Protein 3CEX (pdb70)

Sequence (330 aa):
AKVTQQLSSETLDRAHERFEETLAQTVAEANTPAPLIKSVTWLWHTARELDLQISALNHSDPLWLSQHWTEKFALDLPDETEDWHHTPEEAAKVVVAEKQLLSDYLAASVALTKSYLDQIKEEQLSDVIDKNWTPPVTRQVRLVSAIDDAVHSGQAVYTRRLVIGKAKVTQLSSETLDRAHERFEETLAQTVAEANTPAPLIKSVTWLWHTARRELDLQQISALNHSDPLWLSQHWTEKFALDLPDETEDWWHHTPEEEAAKVVVAEKQLLSDYLAASVALTKSYLDQIKEEQLSDVIDKNWTPPVTRQVRLVSAIDDAVHSGQAVYTRRLVIGK

Organism: Enterococcus faecalis (strain ATCC 700802 / V583) (NCBI:txid226185)

Structure (mmCIF, N/CA/C/O backbone):
data_3CEX
#
_entry.id   3CEX
#
_cell.length_a   55.191
_cell.length_b   55.137
_cell.length_c   62.429
_cell.angle_alpha   90.000
_cell.angle_beta   108.200
_cell.angle_gamma   90.000
#
_symmetry.space_group_name_H-M   'P 1 2 1'
#
loop_
_entity.id
_entity.type
_entity.pdbx_description
1 polymer 'Uncharacterized protein'
2 non-polymer 'ACETIC ACID'
3 non-polymer GLYCEROL
4 water water
#
loop_
_atom_site.group_PDB
_atom_site.id
_atom_site.type_symbol
_atom_site.label_atom_id
_atom_site.label_alt_id
_atom_site.label_comp_id
_atom_site.label_asym_id
_atom_site.label_entity_id
_atom_site.label_seq_id
_atom_site.pdbx_PDB_ins_code
_atom_site.Cartn_x
_atom_site.Cartn_y
_atom_site.Cartn_z
_atom_site.occupancy
_atom_site.B_iso_or_equiv
_atom_site.auth_seq_id
_atom_site.auth_comp_id
_atom_site.auth_asym_id
_atom_site.auth_atom_id
_atom_site.pdbx_PDB_model_num
ATOM 1 N N . ALA A 1 3 ? 31.786 -21.984 2.016 1.00 39.42 0 ALA A N 1
ATOM 2 C CA . ALA A 1 3 ? 32.751 -21.700 3.135 1.00 39.22 0 ALA A CA 1
ATOM 3 C C . ALA A 1 3 ? 32.561 -20.248 3.597 1.00 39.12 0 ALA A C 1
ATOM 4 O O . ALA A 1 3 ? 32.480 -19.956 4.800 1.00 38.05 0 ALA A O 1
ATOM 14 N N . LYS A 1 5 ? 30.451 -16.898 4.235 1.00 34.81 2 LYS A N 1
ATOM 15 C CA . LYS A 1 5 ? 29.111 -16.437 4.487 1.00 33.23 2 LYS A CA 1
ATOM 16 C C . LYS A 1 5 ? 28.631 -15.495 3.364 1.00 31.98 2 LYS A C 1
ATOM 17 O O . LYS A 1 5 ? 29.430 -14.705 2.825 1.00 29.51 2 LYS A O 1
ATOM 23 N N . VAL A 1 6 ? 27.334 -15.581 3.035 1.00 29.75 3 VAL A N 1
ATOM 24 C CA . VAL A 1 6 ? 26.728 -14.733 2.003 1.00 29.50 3 VAL A CA 1
ATOM 25 C C . VAL A 1 6 ? 26.666 -13.232 2.422 1.00 28.01 3 VAL A C 1
ATOM 26 O O . VAL A 1 6 ? 26.494 -12.336 1.587 1.00 28.71 3 VAL A O 1
ATOM 30 N N . THR A 1 7 ? 26.829 -12.976 3.710 1.00 27.36 4 THR A N 1
ATOM 31 C CA . THR A 1 7 ? 26.845 -11.638 4.266 1.00 28.24 4 THR A CA 1
ATOM 32 C C . THR A 1 7 ? 28.272 -11.065 4.479 1.00 28.05 4 THR A C 1
ATOM 33 O O . THR A 1 7 ? 28.412 -9.926 4.927 1.00 26.96 4 THR A O 1
ATOM 37 N N . GLN A 1 8 ? 29.324 -11.837 4.203 1.00 27.84 5 GLN A N 1
ATOM 38 C CA A GLN A 1 8 ? 30.696 -11.369 4.523 0.50 27.89 5 GLN A CA 1
ATOM 39 C CA B GLN A 1 8 ? 30.694 -11.388 4.508 0.50 28.07 5 GLN A CA 1
ATOM 40 C C . GLN A 1 8 ? 31.082 -10.109 3.730 1.00 28.08 5 GLN A C 1
ATOM 41 O O . GLN A 1 8 ? 31.620 -9.135 4.303 1.00 26.98 5 GLN A O 1
ATOM 52 N N . LEU A 1 9 ? 30.840 -10.106 2.431 1.00 27.85 6 LEU A N 1
ATOM 53 C CA . LEU A 1 9 ? 31.160 -8.901 1.649 1.00 28.12 6 LEU A CA 1
ATOM 54 C C . LEU A 1 9 ? 30.381 -7.637 2.103 1.00 28.10 6 LEU A C 1
ATOM 55 O O . LEU A 1 9 ? 30.965 -6.541 2.127 1.00 26.80 6 LEU A O 1
ATOM 60 N N . SER A 1 10 ? 29.107 -7.782 2.476 1.00 27.73 7 SER A N 1
ATOM 61 C CA . SER A 1 10 ? 28.325 -6.652 3.051 1.00 28.14 7 SER A CA 1
ATOM 62 C C . SER A 1 10 ? 28.941 -6.134 4.329 1.00 28.90 7 SER A C 1
ATOM 63 O O . SER A 1 10 ? 28.989 -4.918 4.571 1.00 28.48 7 SER A O 1
ATOM 66 N N . SER A 1 11 ? 29.448 -7.060 5.139 1.00 29.20 8 SER A N 1
ATOM 67 C CA . SER A 1 11 ? 30.141 -6.737 6.370 1.00 29.86 8 SER A CA 1
ATOM 68 C C . SER A 1 11 ? 31.441 -5.929 6.138 1.00 29.51 8 SER A C 1
ATOM 69 O O . SER A 1 11 ? 31.743 -4.951 6.853 1.00 29.02 8 SER A O 1
ATOM 72 N N . GLU A 1 12 ? 32.217 -6.336 5.146 1.00 28.68 9 GLU A N 1
ATOM 73 C CA . GLU A 1 12 ? 33.422 -5.609 4.790 1.00 29.21 9 GLU A CA 1
ATOM 74 C C . GLU A 1 12 ? 33.075 -4.239 4.185 1.00 28.18 9 GLU A C 1
ATOM 75 O O . GLU A 1 12 ? 33.804 -3.261 4.376 1.00 27.77 9 GLU A O 1
ATOM 81 N N . THR A 1 13 ? 31.950 -4.145 3.494 1.00 28.36 10 THR A N 1
ATOM 82 C CA . THR A 1 13 ? 31.488 -2.858 2.944 1.00 28.34 10 THR A CA 1
ATOM 83 C C . THR A 1 13 ? 31.083 -1.856 4.050 1.00 28.78 10 THR A C 1
ATOM 84 O O . THR A 1 13 ? 31.377 -0.608 3.952 1.00 28.72 10 THR A O 1
ATOM 88 N N . LEU A 1 14 ? 30.362 -2.358 5.060 1.00 28.42 11 LEU A N 1
ATOM 89 C CA . LEU A 1 14 ? 30.068 -1.559 6.251 1.00 29.05 11 LEU A CA 1
ATOM 90 C C . LEU A 1 14 ? 31.337 -1.040 6.958 1.00 29.45 11 LEU A C 1
ATOM 91 O O . LEU A 1 14 ? 31.384 0.139 7.401 1.00 29.75 11 LEU A O 1
ATOM 96 N N . ASP A 1 15 ? 32.382 -1.868 7.024 1.00 29.28 12 ASP A N 1
ATOM 97 C CA . ASP A 1 15 ? 33.657 -1.435 7.602 1.00 29.97 12 ASP A CA 1
ATOM 98 C C . ASP A 1 15 ? 34.237 -0.214 6.870 1.00 29.44 12 ASP A C 1
ATOM 99 O O . ASP A 1 15 ? 34.777 0.679 7.504 1.00 28.57 12 ASP A O 1
ATOM 104 N N . ARG A 1 16 ? 34.089 -0.148 5.551 1.00 28.94 13 ARG A N 1
ATOM 105 C CA . ARG A 1 16 ? 34.556 1.035 4.817 1.00 28.96 13 ARG A CA 1
ATOM 106 C C . ARG A 1 16 ? 33.768 2.281 5.204 1.00 28.95 13 ARG A C 1
ATOM 107 O O . ARG A 1 16 ? 34.370 3.345 5.333 1.00 30.13 13 ARG A O 1
ATOM 115 N N . ALA A 1 17 ? 32.454 2.173 5.382 1.00 28.10 14 ALA A N 1
ATOM 116 C CA . ALA A 1 17 ? 31.630 3.305 5.871 1.00 28.67 14 ALA A CA 1
ATOM 117 C C . ALA A 1 17 ? 32.138 3.768 7.255 1.00 28.80 14 ALA A C 1
ATOM 118 O O . ALA A 1 17 ? 32.362 4.972 7.509 1.00 27.98 14 ALA A O 1
ATOM 120 N N . HIS A 1 18 ? 32.355 2.794 8.130 1.00 27.98 15 HIS A N 1
ATOM 121 C CA . HIS A 1 18 ? 32.800 3.053 9.491 1.00 28.95 15 HIS A CA 1
ATOM 122 C C . HIS A 1 18 ? 34.121 3.814 9.495 1.00 28.79 15 HIS A C 1
ATOM 123 O O . HIS A 1 18 ? 34.261 4.860 10.157 1.00 29.14 15 HIS A O 1
ATOM 130 N N . GLU A 1 19 ? 35.088 3.286 8.754 1.00 29.78 16 GLU A N 1
ATOM 131 C CA . GLU A 1 19 ? 36.407 3.918 8.571 1.00 31.08 16 GLU A CA 1
ATOM 132 C C . GLU A 1 19 ? 36.316 5.335 7.984 1.00 29.84 16 GLU A C 1
ATOM 133 O O . GLU A 1 19 ? 37.017 6.262 8.428 1.00 28.44 16 GLU A O 1
ATOM 139 N N . ARG A 1 20 ? 35.454 5.528 6.996 1.00 28.95 17 ARG A N 1
ATOM 140 C CA . ARG A 1 20 ? 35.308 6.862 6.406 1.00 29.17 17 ARG A CA 1
ATOM 141 C C . ARG A 1 20 ? 34.770 7.906 7.409 1.00 28.57 17 ARG A C 1
ATOM 142 O O . ARG A 1 20 ? 35.266 9.000 7.466 1.00 28.48 17 ARG A O 1
ATOM 150 N N . PHE A 1 21 ? 33.749 7.550 8.181 1.00 27.57 18 PHE A N 1
ATOM 151 C CA . PHE A 1 21 ? 33.226 8.441 9.213 1.00 28.69 18 PHE A CA 1
ATOM 152 C C . PHE A 1 21 ? 34.343 8.814 10.233 1.00 28.42 18 PHE A C 1
ATOM 153 O O . PHE A 1 21 ? 34.496 9.984 10.593 1.00 29.68 18 PHE A O 1
ATOM 161 N N . GLU A 1 22 ? 35.102 7.824 10.702 1.00 28.07 19 GLU A N 1
ATOM 162 C CA . GLU A 1 22 ? 36.193 8.103 11.629 1.00 30.12 19 GLU A CA 1
ATOM 163 C C . GLU A 1 22 ? 37.304 9.008 11.031 1.00 29.74 19 GLU A C 1
ATOM 164 O O . GLU A 1 22 ? 37.788 9.892 11.718 1.00 30.13 19 GLU A O 1
ATOM 170 N N . GLU A 1 23 ? 37.702 8.802 9.778 1.00 29.91 20 GLU A N 1
ATOM 171 C CA . GLU A 1 23 ? 38.725 9.636 9.141 1.00 31.91 20 GLU A CA 1
ATOM 172 C C . GLU A 1 23 ? 38.242 11.073 8.980 1.00 30.02 20 GLU A C 1
ATOM 173 O O . GLU A 1 23 ? 39.024 12.006 9.090 1.00 30.60 20 GLU A O 1
ATOM 179 N N . THR A 1 24 ? 36.964 11.247 8.673 1.00 29.45 21 THR A N 1
ATOM 180 C CA . THR A 1 24 ? 36.380 12.575 8.560 1.00 30.22 21 THR A CA 1
ATOM 181 C C . THR A 1 24 ? 36.318 13.298 9.920 1.00 30.11 21 THR A C 1
ATOM 182 O O . THR A 1 24 ? 36.791 14.425 10.046 1.00 30.57 21 THR A O 1
ATOM 186 N N . LEU A 1 25 ? 35.763 12.628 10.928 1.00 29.73 22 LEU A N 1
ATOM 187 C CA . LEU A 1 25 ? 35.665 13.172 12.275 1.00 30.36 22 LEU A CA 1
ATOM 188 C C . LEU A 1 25 ? 37.017 13.578 12.867 1.00 30.14 22 LEU A C 1
ATOM 189 O O . LEU A 1 25 ? 37.098 14.583 13.526 1.00 28.95 22 LEU A O 1
ATOM 194 N N . ALA A 1 26 ? 38.051 12.785 12.613 1.00 30.29 23 ALA A N 1
ATOM 195 C CA . ALA A 1 26 ? 39.405 13.074 13.064 1.00 31.26 23 ALA A CA 1
ATOM 196 C C . ALA A 1 26 ? 39.920 14.427 12.556 1.00 31.81 23 ALA A C 1
ATOM 197 O O . ALA A 1 26 ? 40.834 14.974 13.151 1.00 32.86 23 ALA A O 1
ATOM 199 N N . GLN A 1 27 ? 39.366 14.967 11.466 1.00 31.76 24 GLN A N 1
ATOM 200 C CA . GLN A 1 27 ? 39.843 16.263 10.955 1.00 32.19 24 GLN A CA 1
ATOM 201 C C . GLN A 1 27 ? 39.122 17.440 11.570 1.00 30.92 24 GLN A C 1
ATOM 202 O O . G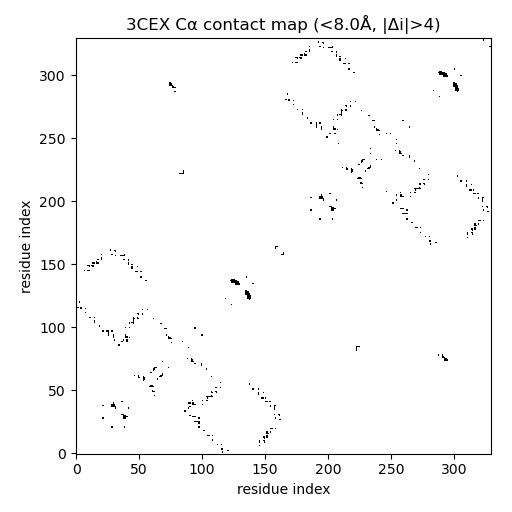LN A 1 27 ? 39.465 18.577 11.259 1.00 31.75 24 GLN A O 1
ATOM 216 N N . THR A 1 29 ? 37.110 19.696 14.855 1.00 27.73 26 THR A N 1
ATOM 217 C CA . THR A 1 29 ? 36.766 19.953 16.259 1.00 27.85 26 THR A CA 1
ATOM 218 C C . THR A 1 29 ? 35.301 19.555 16.457 1.00 27.51 26 THR A C 1
ATOM 219 O O . THR A 1 29 ? 34.579 19.365 15.479 1.00 26.64 26 THR A O 1
ATOM 223 N N . VAL A 1 30 ? 34.872 19.394 17.707 1.00 27.47 27 VAL A N 1
ATOM 224 C CA . VAL A 1 30 ? 33.481 19.055 17.980 1.00 27.99 27 VAL A CA 1
ATOM 225 C C . VAL A 1 30 ? 32.554 20.188 17.507 1.00 27.44 27 VAL A C 1
ATOM 226 O O . VAL A 1 30 ? 31.492 19.909 16.987 1.00 27.23 27 VAL A O 1
ATOM 230 N N . ALA A 1 31 ? 32.957 21.452 17.658 1.00 27.11 28 ALA A N 1
ATOM 231 C CA . ALA A 1 31 ? 32.147 22.582 17.157 1.00 27.08 28 ALA A CA 1
ATOM 232 C C . ALA A 1 31 ? 31.916 22.492 15.650 1.00 26.78 28 ALA A C 1
ATOM 233 O O . ALA A 1 31 ? 30.794 22.698 15.155 1.00 25.76 28 ALA A O 1
ATOM 235 N N . GLU A 1 32 ? 32.961 22.122 14.923 1.00 26.69 29 GLU A N 1
ATOM 236 C CA . GLU A 1 32 ? 32.869 21.923 13.473 1.00 26.78 29 GLU A CA 1
ATOM 237 C C . GLU A 1 32 ? 31.967 20.753 13.130 1.00 26.36 29 GLU A C 1
ATOM 238 O O . GLU A 1 32 ? 31.140 20.853 12.214 1.00 26.50 29 GLU A O 1
ATOM 244 N N . ALA A 1 33 ? 32.138 19.651 13.844 1.00 26.21 30 ALA A N 1
ATOM 245 C CA . ALA A 1 33 ? 31.319 18.450 13.639 1.00 26.46 30 ALA A CA 1
ATOM 246 C C . ALA A 1 33 ? 29.842 18.740 13.859 1.00 26.59 30 ALA A C 1
ATOM 247 O O . ALA A 1 33 ? 28.991 18.152 13.195 1.00 26.68 30 ALA A O 1
ATOM 249 N N . ASN A 1 34 ? 29.545 19.603 14.830 1.00 26.30 31 ASN A N 1
ATOM 250 C CA . ASN A 1 34 ? 28.164 20.008 15.136 1.00 27.05 31 ASN A CA 1
ATOM 251 C C . ASN A 1 34 ? 27.556 21.013 14.146 1.00 27.43 31 ASN A C 1
ATOM 252 O O . ASN A 1 34 ? 26.398 21.382 14.280 1.00 27.12 31 ASN A O 1
ATOM 257 N N . THR A 1 35 ? 28.345 21.499 13.193 1.00 27.83 32 THR A N 1
ATOM 258 C CA . THR A 1 35 ? 27.921 22.586 12.341 1.00 28.30 32 THR A CA 1
ATOM 259 C C . THR A 1 35 ? 27.157 22.084 11.136 1.00 30.46 32 THR A C 1
ATOM 260 O O . THR A 1 35 ? 27.680 21.272 10.340 1.00 28.41 32 THR A O 1
ATOM 272 N N . PRO A 1 37 ? 25.936 23.155 7.622 1.00 35.38 34 PRO A N 1
ATOM 273 C CA . PRO A 1 37 ? 26.200 24.271 6.714 1.00 35.75 34 PRO A CA 1
ATOM 274 C C . PRO A 1 37 ? 24.999 24.854 5.932 1.00 36.21 34 PRO A C 1
ATOM 275 O O . PRO A 1 37 ? 25.132 25.929 5.350 1.00 36.80 34 PRO A O 1
ATOM 279 N N . ALA A 1 38 ? 23.845 24.194 5.950 1.00 36.38 35 ALA A N 1
ATOM 280 C CA . ALA A 1 38 ? 22.673 24.658 5.190 1.00 36.16 35 ALA A CA 1
ATOM 281 C C . ALA A 1 38 ? 21.459 23.871 5.648 1.00 36.41 35 ALA A C 1
ATOM 282 O O . ALA A 1 38 ? 21.602 22.788 6.210 1.00 36.06 35 ALA A O 1
ATOM 284 N N . PRO A 1 39 ? 20.246 24.412 5.418 1.00 36.24 36 PRO A N 1
ATOM 285 C CA . PRO A 1 39 ? 19.029 23.700 5.841 1.00 35.86 36 PRO A CA 1
ATOM 286 C C . PRO A 1 39 ? 18.941 22.222 5.467 1.00 35.45 36 PRO A C 1
ATOM 287 O O . PRO A 1 39 ? 18.424 21.429 6.264 1.00 36.72 36 PRO A O 1
ATOM 291 N N . LEU A 1 40 ? 19.469 21.850 4.290 1.00 34.48 37 LEU A N 1
ATOM 292 C CA . LEU A 1 40 ? 19.337 20.501 3.745 1.00 33.38 37 LEU A CA 1
ATOM 293 C C . LEU A 1 40 ? 20.653 19.726 3.752 1.00 31.35 37 LEU A C 1
ATOM 294 O O . LEU A 1 40 ? 20.704 18.623 3.238 1.00 31.74 37 LEU A O 1
ATOM 299 N N . ILE A 1 41 ? 21.701 20.324 4.309 1.00 29.43 38 I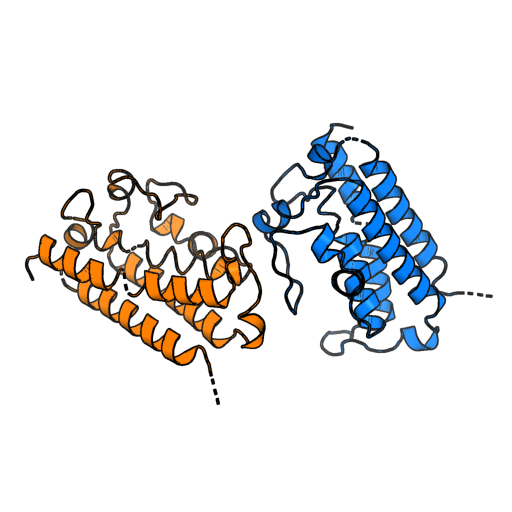LE A N 1
ATOM 300 C CA . ILE A 1 41 ? 22.984 19.703 4.448 1.00 28.23 38 ILE A CA 1
ATOM 301 C C . ILE A 1 41 ? 23.209 19.444 5.945 1.00 27.71 38 ILE A C 1
ATOM 302 O O . ILE A 1 41 ? 23.392 20.389 6.734 1.00 29.22 38 ILE A O 1
ATOM 307 N N . LYS A 1 42 ? 23.120 18.190 6.333 1.00 26.46 39 LYS A N 1
ATOM 308 C CA . LYS A 1 42 ? 23.313 17.746 7.712 1.00 26.01 39 LYS A CA 1
ATOM 309 C C . LYS A 1 42 ? 24.768 17.896 8.198 1.00 25.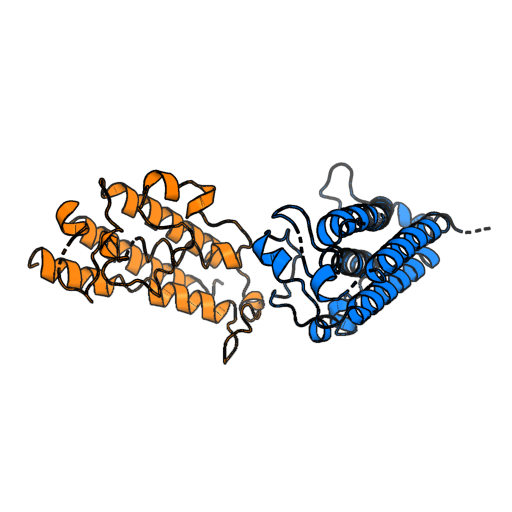90 39 LYS A C 1
ATOM 310 O O . LYS A 1 42 ? 25.732 17.805 7.421 1.00 25.64 39 LYS A O 1
ATOM 316 N N . SER A 1 43 ? 24.919 18.166 9.488 1.00 25.63 40 SER A N 1
ATOM 317 C CA . SER A 1 43 ? 26.221 18.155 10.152 1.00 25.41 40 SER A CA 1
ATOM 318 C C . SER A 1 43 ? 26.805 16.770 10.159 1.00 25.32 40 SER A C 1
ATOM 319 O O . SER A 1 43 ? 26.070 15.781 10.033 1.00 25.37 40 SER A O 1
ATOM 322 N N . VAL A 1 44 ? 28.120 16.691 10.306 1.00 25.00 41 VAL A N 1
ATOM 323 C CA . VAL A 1 44 ? 28.784 15.388 10.491 1.00 25.32 41 VAL A CA 1
ATOM 324 C C . VAL A 1 44 ? 28.273 14.717 11.762 1.00 24.91 41 VAL A C 1
ATOM 325 O O . VAL A 1 44 ? 28.026 13.523 11.763 1.00 25.55 41 VAL A O 1
ATOM 329 N N . THR A 1 45 ? 28.042 15.483 12.817 1.00 24.76 42 THR A N 1
ATOM 330 C CA . THR A 1 45 ? 27.460 14.915 14.044 1.00 24.95 42 THR A CA 1
ATOM 331 C C . THR A 1 45 ? 26.099 14.267 13.750 1.00 24.97 42 THR A C 1
ATOM 332 O O . THR A 1 45 ? 25.866 13.103 14.138 1.00 23.89 42 THR A O 1
ATOM 336 N N . TRP A 1 46 ? 25.219 14.976 13.036 1.00 25.51 43 TRP A N 1
ATOM 337 C CA . TRP A 1 46 ? 23.900 14.377 12.677 1.00 25.85 43 TRP A CA 1
ATOM 338 C C . TRP A 1 46 ? 24.053 13.097 11.840 1.00 26.33 43 TRP A C 1
ATOM 339 O O . TRP A 1 46 ? 23.388 12.097 12.089 1.00 24.04 43 TRP A O 1
ATOM 350 N N . LEU A 1 47 ? 24.940 13.147 10.837 1.00 26.95 44 LEU A N 1
ATOM 351 C CA . LEU A 1 47 ? 25.159 12.003 9.932 1.00 27.62 44 LEU A CA 1
ATOM 352 C C . LEU A 1 47 ? 25.669 10.765 10.653 1.00 28.23 44 LEU A C 1
ATOM 353 O O . LEU A 1 47 ? 25.208 9.653 10.398 1.00 28.91 44 LEU A O 1
ATOM 366 N N . TRP A 1 49 ? 25.520 10.183 14.070 1.00 29.10 46 TRP A N 1
ATOM 367 C CA . TRP A 1 49 ? 24.474 9.760 15.003 1.00 28.91 46 TRP A CA 1
ATOM 368 C C . TRP A 1 49 ? 23.365 9.018 14.254 1.00 28.75 46 TRP A C 1
ATOM 369 O O . TRP A 1 49 ? 22.920 7.935 14.665 1.00 26.91 46 TRP A O 1
ATOM 380 N N . HIS A 1 50 ? 22.937 9.585 13.119 1.00 28.13 47 HIS A N 1
ATOM 381 C CA . HIS A 1 50 ? 21.859 8.972 12.354 1.00 29.04 47 HIS A CA 1
ATOM 382 C C . HIS A 1 50 ? 22.226 7.597 11.821 1.00 28.72 47 HIS A C 1
ATOM 383 O O . HIS A 1 50 ? 21.413 6.705 11.865 1.00 28.43 47 HIS A O 1
ATOM 390 N N . THR A 1 51 ? 23.448 7.447 11.311 1.00 28.43 48 THR A N 1
ATOM 391 C CA . THR A 1 51 ? 23.925 6.158 10.818 1.00 28.21 48 THR A CA 1
ATOM 392 C C . THR A 1 51 ? 23.960 5.136 11.954 1.00 28.88 48 THR A C 1
ATOM 393 O O . THR A 1 51 ? 23.478 4.029 11.779 1.00 28.47 48 THR A O 1
ATOM 397 N N . ALA A 1 52 ? 24.530 5.497 13.103 1.00 28.15 49 ALA A N 1
ATOM 398 C CA . ALA A 1 52 ? 24.556 4.597 14.259 1.00 28.74 49 ALA A CA 1
ATOM 399 C C . ALA A 1 52 ? 23.123 4.278 14.688 1.00 29.45 49 ALA A C 1
ATOM 400 O O . ALA A 1 52 ? 22.804 3.122 14.976 1.00 29.52 49 ALA A O 1
ATOM 402 N N . ARG A 1 53 ? 22.266 5.284 14.709 1.00 30.50 50 ARG A N 1
ATOM 403 C CA . ARG A 1 53 ? 20.886 5.117 15.150 1.00 31.61 50 ARG A CA 1
ATOM 404 C C . ARG A 1 53 ? 20.080 4.202 14.216 1.00 32.45 50 ARG A C 1
ATOM 405 O O . ARG A 1 53 ? 19.295 3.360 14.679 1.00 33.03 50 ARG A O 1
ATOM 413 N N . GLU A 1 54 ? 20.285 4.337 12.908 1.00 32.40 51 GLU A N 1
ATOM 414 C CA . GLU A 1 54 ? 19.523 3.554 11.971 1.00 33.76 51 GLU A CA 1
ATOM 415 C C . GLU A 1 54 ? 19.966 2.073 11.922 1.00 33.32 51 GLU A C 1
ATOM 416 O O . GLU A 1 54 ? 19.120 1.193 11.774 1.00 32.91 51 GLU A O 1
ATOM 422 N N . LEU A 1 55 ? 21.275 1.813 11.966 1.00 32.47 52 LEU A N 1
ATOM 423 C CA . LEU A 1 55 ? 21.785 0.435 12.151 1.00 32.50 52 LEU A CA 1
ATOM 424 C C . LEU A 1 55 ? 21.227 -0.200 13.429 1.00 32.49 52 LEU A C 1
ATOM 425 O O . LEU A 1 55 ? 20.727 -1.339 13.432 1.00 32.06 52 LEU A O 1
ATOM 430 N N . ASP A 1 56 ? 21.384 0.513 14.538 1.00 31.68 53 ASP A N 1
ATOM 431 C CA . ASP A 1 56 ? 20.840 0.094 15.819 1.00 32.33 53 ASP A CA 1
ATOM 432 C C . ASP A 1 56 ? 19.339 -0.265 15.706 1.00 31.49 53 ASP A C 1
ATOM 433 O O . ASP A 1 56 ? 18.948 -1.418 15.887 1.00 31.73 53 ASP A O 1
ATOM 438 N N . LEU A 1 57 ? 18.512 0.714 15.379 1.00 31.59 54 LEU A N 1
ATOM 439 C CA . LEU A 1 57 ? 17.060 0.481 15.296 1.00 32.73 54 LEU A CA 1
ATOM 440 C C . LEU A 1 57 ? 16.659 -0.647 14.338 1.00 31.95 54 LEU A C 1
ATOM 441 O O . LEU A 1 57 ? 15.816 -1.478 14.663 1.00 29.84 54 LEU A O 1
ATOM 446 N N . GLN A 1 58 ? 17.251 -0.680 13.158 1.00 32.14 55 GLN A N 1
ATOM 447 C CA . GLN A 1 58 ? 16.832 -1.685 12.175 1.00 33.13 55 GLN A CA 1
ATOM 448 C C . GLN A 1 58 ? 17.274 -3.104 12.528 1.00 33.38 55 GLN A C 1
ATOM 449 O O . GLN A 1 58 ? 16.493 -4.058 12.368 1.00 32.87 55 GLN A O 1
ATOM 455 N N . ILE A 1 59 ? 18.528 -3.240 12.959 1.00 32.81 56 ILE A N 1
ATOM 456 C CA . ILE A 1 59 ? 19.057 -4.535 13.343 1.00 33.86 56 ILE A CA 1
ATOM 457 C C . ILE A 1 59 ? 18.409 -4.977 14.632 1.00 34.04 56 ILE A C 1
ATOM 458 O O . ILE A 1 59 ? 18.082 -6.140 14.768 1.00 34.99 56 ILE A O 1
ATOM 463 N N . SER A 1 60 ? 18.185 -4.067 15.569 1.00 34.57 57 SER A N 1
ATOM 464 C CA . SER A 1 60 ? 17.522 -4.467 16.828 1.00 35.24 57 SER A CA 1
ATOM 465 C C . SER A 1 60 ? 16.083 -4.945 16.575 1.00 35.94 57 SER A C 1
ATOM 466 O O . SER A 1 60 ? 15.648 -5.898 17.199 1.00 36.64 57 SER A O 1
ATOM 469 N N . ALA A 1 61 ? 15.371 -4.287 15.661 1.00 36.93 58 ALA A N 1
ATOM 470 C CA . ALA A 1 61 ? 14.034 -4.716 15.217 1.00 37.78 58 ALA A CA 1
ATOM 471 C C . ALA A 1 61 ? 14.025 -6.111 14.534 1.00 38.90 58 ALA A C 1
ATOM 472 O O . ALA A 1 61 ? 13.174 -6.928 14.826 1.00 39.32 58 ALA A O 1
ATOM 474 N N . LEU A 1 62 ? 14.974 -6.392 13.646 1.00 39.96 59 LEU A N 1
ATOM 475 C CA . LEU A 1 62 ? 15.136 -7.751 13.090 1.00 41.21 59 LEU A CA 1
ATOM 476 C C . LEU A 1 62 ? 15.488 -8.798 14.154 1.00 42.62 59 LEU A C 1
ATOM 477 O O . LEU A 1 62 ? 15.185 -9.977 14.000 1.00 43.22 59 LEU A O 1
ATOM 482 N N . ASN A 1 63 ? 16.161 -8.352 15.213 1.00 44.07 60 ASN A N 1
ATOM 483 C CA . ASN A 1 63 ? 16.640 -9.221 16.275 1.00 44.88 60 ASN A CA 1
ATOM 484 C C . ASN A 1 63 ? 15.650 -9.289 17.432 1.00 45.46 60 ASN A C 1
ATOM 485 O O . ASN A 1 63 ? 15.946 -9.891 18.455 1.00 46.43 60 ASN A O 1
ATOM 490 N N . HIS A 1 64 ? 14.493 -8.645 17.273 1.00 45.76 61 HIS A N 1
ATOM 491 C CA . HIS A 1 64 ? 13.468 -8.553 18.309 1.00 46.16 61 HIS A CA 1
ATOM 492 C C . HIS A 1 64 ? 14.002 -8.077 19.666 1.00 45.91 61 HIS A C 1
ATOM 493 O O . HIS A 1 64 ? 13.443 -8.432 20.708 1.00 46.28 61 HIS A O 1
ATOM 500 N N . SER A 1 65 ? 15.067 -7.270 19.654 1.00 44.84 62 SER A N 1
ATOM 501 C CA . SER A 1 65 ? 15.682 -6.773 20.890 1.00 43.54 62 SER A CA 1
ATOM 502 C C . SER A 1 65 ? 15.451 -5.267 20.982 1.00 42.38 62 SER A C 1
ATOM 503 O O . SER A 1 65 ? 15.169 -4.605 19.973 1.00 42.02 62 SER A O 1
ATOM 506 N N . ASP A 1 66 ? 15.533 -4.737 22.200 1.00 40.66 63 ASP A N 1
ATOM 507 C CA . ASP A 1 66 ? 15.443 -3.290 22.424 1.00 39.48 63 ASP A CA 1
ATOM 508 C C . ASP A 1 66 ? 16.691 -2.662 21.792 1.00 37.18 63 ASP A C 1
ATOM 509 O O . ASP A 1 66 ? 17.768 -3.234 21.890 1.00 37.71 63 ASP A O 1
ATOM 514 N N . PRO A 1 67 ? 16.563 -1.490 21.169 1.00 34.74 64 PRO A N 1
ATOM 515 C CA . PRO A 1 67 ? 17.760 -0.870 20.606 1.00 33.81 64 PRO A CA 1
ATOM 516 C C . PRO A 1 67 ? 18.774 -0.441 21.667 1.00 31.93 64 PRO A C 1
ATOM 517 O O . PRO A 1 67 ? 18.394 -0.149 22.793 1.00 30.66 64 PRO A O 1
ATOM 521 N N . LEU A 1 68 ? 20.052 -0.425 21.307 1.00 30.80 65 LEU A N 1
ATOM 522 C CA . LEU A 1 68 ? 21.126 -0.041 22.228 1.00 30.62 65 LEU A CA 1
ATOM 523 C C . LEU A 1 68 ? 20.972 1.390 22.718 1.00 30.02 65 LEU A C 1
ATOM 524 O O . LEU A 1 68 ? 21.372 1.704 23.848 1.00 29.27 65 LEU A O 1
ATOM 529 N N . TRP A 1 69 ? 20.397 2.247 21.865 1.00 29.14 66 TRP A N 1
ATOM 530 C CA . TRP A 1 69 ? 20.089 3.640 22.204 1.00 29.64 66 TRP A CA 1
ATOM 531 C C . TRP A 1 69 ? 19.492 3.734 23.610 1.00 29.99 66 TRP A C 1
ATOM 532 O O . TRP A 1 69 ? 19.872 4.612 24.400 1.00 29.65 66 TRP A O 1
ATOM 543 N N . LEU A 1 70 ? 18.550 2.825 23.873 1.00 30.22 67 LEU A N 1
ATOM 544 C CA . LEU A 1 70 ? 17.903 2.640 25.161 1.00 31.32 67 LEU A CA 1
ATOM 545 C C . LEU A 1 70 ? 18.617 1.615 26.057 1.00 31.58 67 LEU A C 1
ATOM 546 O O . LEU A 1 70 ? 18.983 1.914 27.189 1.00 31.68 67 LEU A O 1
ATOM 551 N N . SER A 1 71 ? 18.808 0.406 25.547 1.00 31.95 68 SER A N 1
ATOM 552 C CA . SER A 1 71 ? 19.343 -0.694 26.357 1.00 32.33 68 SER A CA 1
ATOM 553 C C . SER A 1 71 ? 20.758 -0.458 26.923 1.00 32.22 68 SER A C 1
ATOM 554 O O . SER A 1 71 ? 21.080 -0.945 27.996 1.00 32.24 68 SER A O 1
ATOM 557 N N . GLN A 1 72 ? 21.594 0.279 26.206 1.00 32.03 69 GLN A N 1
ATOM 558 C CA . GLN A 1 72 ? 22.930 0.675 26.709 1.00 31.93 69 GLN A CA 1
ATOM 559 C C . GLN A 1 72 ? 22.953 2.144 27.166 1.00 31.30 69 GLN A C 1
ATOM 560 O O . GLN A 1 72 ? 23.997 2.676 27.513 1.00 31.36 69 GLN A O 1
ATOM 566 N N . HIS A 1 73 ? 21.795 2.795 27.159 1.00 30.47 70 HIS A N 1
ATOM 567 C CA . HIS A 1 73 ? 21.660 4.152 27.673 1.00 30.67 70 HIS A CA 1
ATOM 568 C C . HIS A 1 73 ? 22.442 5.226 26.919 1.00 29.87 70 HIS A C 1
ATOM 569 O O . HIS A 1 73 ? 22.799 6.243 27.481 1.00 29.14 70 HIS A O 1
ATOM 576 N N . TRP A 1 74 ? 22.630 5.034 25.622 1.00 29.44 71 TRP A N 1
ATOM 577 C CA . TRP A 1 74 ? 23.228 6.100 24.814 1.00 30.24 71 TRP A CA 1
ATOM 578 C C . TRP A 1 74 ? 22.382 7.368 24.819 1.00 30.22 71 TRP A C 1
ATOM 579 O O . TRP A 1 74 ? 22.915 8.467 24.793 1.00 30.34 71 TRP A O 1
ATOM 590 N N . THR A 1 75 ? 21.066 7.226 24.878 1.00 30.75 72 THR A N 1
ATOM 591 C CA . THR A 1 75 ? 20.198 8.401 24.937 1.00 31.06 72 THR A CA 1
ATOM 592 C C . THR A 1 75 ? 20.560 9.378 26.069 1.00 30.72 72 THR A C 1
ATOM 593 O O . THR A 1 75 ? 20.490 10.573 25.882 1.00 30.15 72 THR A O 1
ATOM 597 N N . GLU A 1 76 ? 20.948 8.862 27.231 1.00 31.84 73 GLU A N 1
ATOM 598 C CA . GLU A 1 76 ? 21.391 9.708 28.369 1.00 31.97 73 GLU A CA 1
ATOM 599 C C . GLU A 1 76 ? 22.756 10.370 28.160 1.00 31.41 73 GLU A C 1
ATOM 600 O O . GLU A 1 76 ? 22.990 11.458 28.645 1.00 31.11 73 GLU A O 1
ATOM 606 N N . LYS A 1 77 ? 23.650 9.724 27.421 1.00 31.59 74 LYS A N 1
ATOM 607 C CA . LYS A 1 77 ? 24.969 10.299 27.106 1.00 32.00 74 LYS A CA 1
ATOM 608 C C . LYS A 1 77 ? 24.871 11.431 26.111 1.00 30.87 74 LYS A C 1
ATOM 609 O O . LYS A 1 77 ? 25.599 12.418 26.207 1.00 30.60 74 LYS A O 1
ATOM 615 N N . PHE A 1 78 ? 23.977 11.259 25.132 1.00 29.57 75 PHE A N 1
ATOM 616 C CA . PHE A 1 78 ? 23.759 12.240 24.096 1.00 28.91 75 PHE A CA 1
ATOM 617 C C . PHE A 1 78 ? 22.963 13.424 24.656 1.00 28.80 75 PHE A C 1
ATOM 618 O O . PHE A 1 78 ? 23.234 14.572 24.302 1.00 30.00 75 PHE A O 1
ATOM 626 N N . ALA A 1 79 ? 21.982 13.131 25.506 1.00 28.40 76 ALA A N 1
ATOM 627 C CA . ALA A 1 79 ? 21.066 14.137 26.092 1.00 29.21 76 ALA A CA 1
ATOM 628 C C . ALA A 1 79 ? 20.511 15.124 25.062 1.00 29.20 76 ALA A C 1
ATOM 629 O O . ALA A 1 79 ? 20.542 16.345 25.257 1.00 28.59 76 ALA A O 1
ATOM 631 N N . LEU A 1 80 ? 19.983 14.579 23.976 1.00 29.60 77 LEU A N 1
ATOM 632 C CA . LEU A 1 80 ? 19.440 15.395 22.887 1.00 31.21 77 LEU A CA 1
ATOM 633 C C . LEU A 1 80 ? 18.177 16.139 23.328 1.00 32.09 77 LEU A C 1
ATOM 634 O O . LEU A 1 80 ? 17.380 15.603 24.084 1.00 31.56 77 LEU A O 1
ATOM 639 N N . ASP A 1 81 ? 18.006 17.374 22.859 1.00 34.24 78 ASP A N 1
ATOM 640 C CA . ASP A 1 81 ? 16.741 18.091 23.076 1.00 35.09 78 ASP A CA 1
ATOM 641 C C . ASP A 1 81 ? 15.701 17.638 22.045 1.00 35.87 78 ASP A C 1
ATOM 642 O O . ASP A 1 81 ? 15.070 18.441 21.376 1.00 36.80 78 ASP A O 1
ATOM 647 N N . LEU A 1 82 ? 15.516 16.326 21.958 1.00 36.32 79 LEU A N 1
ATOM 648 C CA . LEU A 1 82 ? 14.542 15.697 21.091 1.00 36.55 79 LEU A CA 1
ATOM 649 C C . LEU A 1 82 ? 13.901 14.554 21.873 1.00 37.09 79 LEU A C 1
ATOM 650 O O . LEU A 1 82 ? 14.588 13.832 22.613 1.00 37.00 79 LEU A O 1
ATOM 655 N N . PRO A 1 83 ? 12.584 14.374 21.723 1.00 36.79 80 PRO A N 1
ATOM 656 C CA . PRO A 1 83 ? 11.923 13.324 22.488 1.00 37.30 80 PRO A CA 1
ATOM 657 C C . PRO A 1 83 ? 12.233 11.935 21.920 1.00 37.86 80 PRO A C 1
ATOM 658 O O . PRO A 1 83 ? 12.440 11.797 20.712 1.00 36.83 80 PRO A O 1
ATOM 662 N N . ASP A 1 84 ? 12.311 10.925 22.786 1.00 38.85 81 ASP A N 1
ATOM 663 C CA . ASP A 1 84 ? 12.337 9.538 22.326 1.00 40.22 81 ASP A CA 1
ATOM 664 C C . ASP A 1 84 ? 10.879 9.123 22.190 1.00 40.83 81 ASP A C 1
ATOM 665 O O . ASP A 1 84 ? 10.120 9.209 23.144 1.00 41.75 81 ASP A O 1
ATOM 670 N N . GLU A 1 85 ? 10.495 8.697 20.997 1.00 41.96 82 GLU A N 1
ATOM 671 C CA . GLU A 1 85 ? 9.105 8.390 20.681 1.00 43.03 82 GLU A CA 1
ATOM 672 C C . GLU A 1 85 ? 8.982 6.975 20.141 1.00 44.62 82 GLU A C 1
ATOM 673 O O . GLU A 1 85 ? 9.976 6.397 19.676 1.00 45.74 82 GLU A O 1
ATOM 679 N N . THR A 1 86 ? 7.768 6.425 20.178 1.00 46.54 83 THR A N 1
ATOM 680 C CA . THR A 1 86 ? 7.526 5.071 19.662 1.00 47.27 83 THR A CA 1
ATOM 681 C C . THR A 1 86 ? 8.069 4.931 18.256 1.00 48.29 83 THR A C 1
ATOM 682 O O . THR A 1 86 ? 8.878 4.043 18.015 1.00 49.59 83 THR A O 1
ATOM 686 N N . GLU A 1 87 ? 7.669 5.831 17.351 1.00 48.68 84 GLU A N 1
ATOM 687 C CA . GLU A 1 87 ? 8.082 5.773 15.942 1.00 49.20 84 GLU A CA 1
ATOM 688 C C . GLU A 1 87 ? 9.137 6.823 15.578 1.00 48.92 84 GLU A C 1
ATOM 689 O O . GLU A 1 87 ? 9.139 7.933 16.099 1.00 49.12 84 GLU A O 1
ATOM 695 N N . ASP A 1 88 ? 10.054 6.459 14.686 1.00 48.85 85 ASP A N 1
ATOM 696 C CA . ASP A 1 88 ? 11.067 7.401 14.223 1.00 47.48 85 ASP A CA 1
ATOM 697 C C . ASP A 1 88 ? 10.386 8.307 13.194 1.00 46.63 85 ASP A C 1
ATOM 698 O O . ASP A 1 88 ? 9.383 7.924 12.601 1.00 46.66 85 ASP A O 1
ATOM 703 N N . TRP A 1 89 ? 10.902 9.519 13.012 1.00 44.18 86 TRP A N 1
ATOM 704 C CA . TRP A 1 89 ? 10.283 10.447 12.082 1.00 41.66 86 TRP A CA 1
ATOM 705 C C . TRP A 1 89 ? 11.377 11.164 11.281 1.00 40.37 86 TRP A C 1
ATOM 706 O O . TRP A 1 89 ? 12.546 11.061 11.596 1.00 38.74 86 TRP A O 1
ATOM 717 N N . HIS A 1 90 ? 10.974 11.879 10.235 1.00 39.81 87 HIS A N 1
ATOM 718 C CA . HIS A 1 90 ? 11.891 12.640 9.415 1.00 39.41 87 HIS A CA 1
ATOM 719 C C . HIS A 1 90 ? 12.132 14.005 10.080 1.00 38.08 87 HIS A C 1
ATOM 720 O O . HIS A 1 90 ? 11.206 14.798 10.271 1.00 34.88 87 HIS A O 1
ATOM 727 N N . HIS A 1 91 ? 13.381 14.265 10.460 1.00 35.54 88 HIS A N 1
ATOM 728 C CA . HIS A 1 91 ? 13.704 15.511 11.138 1.00 35.98 88 HIS A CA 1
ATOM 729 C C . HIS A 1 91 ? 13.464 16.701 10.258 1.00 35.63 88 HIS A C 1
ATOM 730 O O . HIS A 1 91 ? 13.860 16.710 9.116 1.00 35.33 88 HIS A O 1
ATOM 737 N N . THR A 1 92 ? 12.828 17.715 10.821 1.00 36.12 89 THR A N 1
ATOM 738 C CA . THR A 1 92 ? 12.873 19.060 10.265 1.00 36.30 89 THR A CA 1
ATOM 739 C C . THR A 1 92 ? 14.304 19.627 10.409 1.00 36.45 89 THR A C 1
ATOM 740 O O . THR A 1 92 ? 15.104 19.119 11.218 1.00 34.46 89 THR A O 1
ATOM 744 N N . PRO A 1 93 ? 14.656 20.638 9.586 1.00 36.54 90 PRO A N 1
ATOM 745 C CA . PRO A 1 93 ? 15.963 21.268 9.714 1.00 36.60 90 PRO A CA 1
ATOM 746 C C . PRO A 1 93 ? 16.250 21.766 11.127 1.00 36.67 90 PRO A C 1
ATOM 747 O O . PRO A 1 93 ? 17.363 21.674 11.604 1.00 37.38 90 PRO A O 1
ATOM 751 N N . GLU A 1 94 ? 15.234 22.298 11.785 1.00 36.51 91 GLU A N 1
ATOM 752 C CA . GLU A 1 94 ? 15.394 22.838 13.115 1.00 35.98 91 GLU A CA 1
ATOM 753 C C . GLU A 1 94 ? 15.579 21.742 14.157 1.00 34.45 91 GLU A C 1
ATOM 754 O O . GLU A 1 94 ? 16.342 21.921 15.101 1.00 34.46 91 GLU A O 1
ATOM 760 N N . GLU A 1 95 ? 14.933 20.595 13.958 1.00 33.45 92 GLU A N 1
ATOM 761 C CA . GLU A 1 95 ? 15.171 19.409 14.792 1.00 32.95 92 GLU A CA 1
ATOM 762 C C . GLU A 1 95 ? 16.560 18.814 14.567 1.00 32.38 92 GLU A C 1
ATOM 763 O O . GLU A 1 95 ? 17.225 18.412 15.536 1.00 31.58 92 GLU A O 1
ATOM 769 N N . ALA A 1 96 ? 17.003 18.770 13.303 1.00 31.34 93 ALA A N 1
ATOM 770 C CA . ALA A 1 96 ? 18.329 18.246 12.952 1.00 31.26 93 ALA A CA 1
ATOM 771 C C . ALA A 1 96 ? 19.462 19.064 13.590 1.00 30.28 93 ALA A C 1
ATOM 772 O O . ALA A 1 96 ? 20.465 18.505 13.979 1.00 30.33 93 ALA A O 1
ATOM 774 N N . ALA A 1 97 ? 19.307 20.386 13.674 1.00 30.76 94 ALA A N 1
ATOM 775 C CA . ALA A 1 97 ? 20.298 21.249 14.326 1.00 31.11 94 ALA A CA 1
ATOM 776 C C . ALA A 1 97 ? 20.458 20.957 15.816 1.00 31.26 94 ALA A C 1
ATOM 777 O O . ALA A 1 97 ? 21.422 21.390 16.415 1.00 32.18 94 ALA A O 1
ATOM 779 N N . LYS A 1 98 ? 19.501 20.249 16.411 1.00 30.74 95 LYS A N 1
ATOM 780 C CA . LYS A 1 98 ? 19.562 19.896 17.810 1.00 30.94 95 LYS A CA 1
ATOM 781 C C . LYS A 1 98 ? 20.355 18.617 18.051 1.00 30.37 95 LYS A C 1
ATOM 782 O O . LYS A 1 98 ? 20.588 18.247 19.206 1.00 29.76 95 LYS A O 1
ATOM 788 N N . VAL A 1 99 ? 20.752 17.925 16.983 1.00 29.39 96 VAL A N 1
ATOM 789 C CA . VAL A 1 99 ? 21.599 16.761 17.168 1.00 28.63 96 VAL A CA 1
ATOM 790 C C . VAL A 1 99 ? 23.040 17.272 17.204 1.00 28.73 96 VAL A C 1
ATOM 791 O O . VAL A 1 99 ? 23.671 17.491 16.174 1.00 27.87 96 VAL A O 1
ATOM 795 N N . VAL A 1 100 ? 23.513 17.531 18.422 1.00 29.43 97 VAL A N 1
ATOM 796 C CA . VAL A 1 100 ? 24.849 18.034 18.680 1.00 29.02 97 VAL A CA 1
ATOM 797 C C . VAL A 1 100 ? 25.404 17.264 19.876 1.00 29.65 97 VAL A C 1
ATOM 798 O O . VAL A 1 100 ? 24.635 16.762 20.695 1.00 29.49 97 VAL A O 1
ATOM 802 N N . VAL A 1 101 ? 26.731 17.156 19.956 1.00 29.37 98 VAL A N 1
ATOM 803 C CA . VAL A 1 101 ? 27.383 16.437 21.053 1.00 29.32 98 VAL A CA 1
ATOM 804 C C . VAL A 1 101 ? 28.415 17.320 21.753 1.00 29.26 98 VAL A C 1
ATOM 805 O O . VAL A 1 101 ? 28.974 18.263 21.159 1.00 28.45 98 VAL A O 1
ATOM 809 N N . ALA A 1 102 ? 28.684 16.989 23.018 1.00 29.30 99 ALA A N 1
ATOM 810 C CA . ALA A 1 102 ? 29.691 17.698 23.811 1.00 29.09 99 ALA A CA 1
ATOM 811 C C . ALA A 1 102 ? 31.126 17.294 23.433 1.00 28.94 99 ALA A C 1
ATOM 812 O O . ALA A 1 102 ? 32.039 18.120 23.498 1.00 28.63 99 ALA A O 1
ATOM 814 N N . GLU A 1 103 ? 31.320 16.030 23.052 1.00 28.89 100 GLU A N 1
ATOM 815 C CA . GLU A 1 103 ? 32.628 15.521 22.648 1.00 29.08 100 GLU A CA 1
ATOM 816 C C . GLU A 1 103 ? 32.512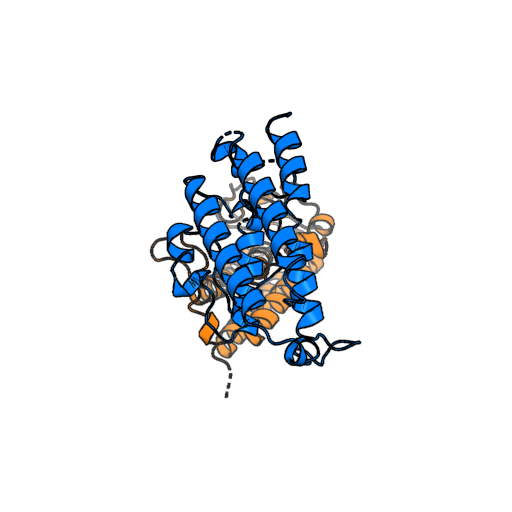 14.517 21.503 1.00 29.23 100 GLU A C 1
ATOM 817 O O . GLU A 1 103 ? 31.568 13.719 21.459 1.00 28.75 100 GLU A O 1
ATOM 823 N N . LYS A 1 104 ? 33.497 14.536 20.599 1.00 29.39 101 LYS A N 1
ATOM 824 C CA . LYS A 1 104 ? 33.510 13.653 19.417 1.00 29.95 101 LYS A CA 1
ATOM 825 C C . LYS A 1 104 ? 33.505 12.152 19.768 1.00 29.77 101 LYS A C 1
ATOM 826 O O . LYS A 1 104 ? 32.867 11.365 19.089 1.00 29.40 101 LYS A O 1
ATOM 832 N N . GLN A 1 105 ? 34.205 11.780 20.831 1.00 29.40 102 GLN A N 1
ATOM 833 C CA . GLN A 1 105 ? 34.299 10.373 21.250 1.00 29.71 102 GLN A CA 1
ATOM 834 C C . GLN A 1 105 ? 32.937 9.678 21.348 1.00 29.21 102 GLN A C 1
ATOM 835 O O . GLN A 1 105 ? 32.823 8.501 21.013 1.00 28.28 102 GLN A O 1
ATOM 841 N N . LEU A 1 106 ? 31.903 10.395 21.776 1.00 29.13 103 LEU A N 1
ATOM 842 C CA . LEU A 1 106 ? 30.580 9.783 21.904 1.00 29.53 103 LEU A CA 1
ATOM 843 C C . LEU A 1 106 ? 30.054 9.232 20.581 1.00 29.26 103 LEU A C 1
ATOM 844 O O . LEU A 1 106 ? 29.462 8.145 20.526 1.00 29.87 103 LEU A O 1
ATOM 849 N N . LEU A 1 107 ? 30.270 10.000 19.515 1.00 28.86 104 LEU A N 1
ATOM 850 C CA . LEU A 1 107 ? 29.859 9.600 18.175 1.00 28.26 104 LEU A CA 1
ATOM 851 C C . LEU A 1 107 ? 30.599 8.343 17.754 1.00 28.30 104 LEU A C 1
ATOM 852 O O . LEU A 1 107 ? 29.996 7.443 17.229 1.00 27.44 104 LEU A O 1
ATOM 857 N N . SER A 1 108 ? 31.911 8.300 18.006 1.00 27.92 105 SER A N 1
ATOM 858 C CA . SER A 1 108 ? 32.725 7.158 17.662 1.00 28.17 105 SER A CA 1
ATOM 859 C C . SER A 1 108 ? 32.277 5.913 18.404 1.00 28.13 105 SER A C 1
ATOM 860 O O . SER A 1 108 ? 32.252 4.802 17.830 1.00 27.50 105 SER A O 1
ATOM 863 N N . ASP A 1 109 ? 31.997 6.090 19.698 1.00 28.22 106 ASP A N 1
ATOM 864 C CA . ASP A 1 109 ? 31.603 4.969 20.570 1.00 28.06 106 ASP A CA 1
ATOM 865 C C . ASP A 1 109 ? 30.239 4.385 20.199 1.00 27.41 106 ASP A C 1
ATOM 866 O O . ASP A 1 109 ? 30.061 3.138 20.130 1.00 27.26 106 ASP A O 1
ATOM 871 N N . TYR A 1 110 ? 29.266 5.248 19.929 1.00 26.60 107 TYR A N 1
ATOM 872 C CA . TYR A 1 110 ? 27.944 4.741 19.581 1.00 26.46 107 TYR A CA 1
ATOM 873 C C . TYR A 1 110 ? 27.961 4.099 18.175 1.00 26.75 107 TYR A C 1
ATOM 874 O O . TYR A 1 110 ? 27.369 3.040 17.951 1.00 25.52 107 TYR A O 1
ATOM 883 N N . LEU A 1 111 ? 28.670 4.709 17.233 1.00 27.13 108 LEU A N 1
ATOM 884 C CA . LEU A 1 111 ? 28.811 4.083 15.917 1.00 27.72 108 LEU A CA 1
ATOM 885 C C . LEU A 1 111 ? 29.520 2.718 15.990 1.00 28.05 108 LEU A C 1
ATOM 886 O O . LEU A 1 111 ? 29.088 1.758 15.354 1.00 27.88 108 LEU A O 1
ATOM 891 N N . ALA A 1 112 ? 30.588 2.633 16.773 1.00 27.91 109 ALA A N 1
ATOM 892 C CA . ALA A 1 112 ? 31.309 1.358 16.943 1.00 27.95 109 ALA A CA 1
ATOM 893 C C . ALA A 1 112 ? 30.404 0.276 17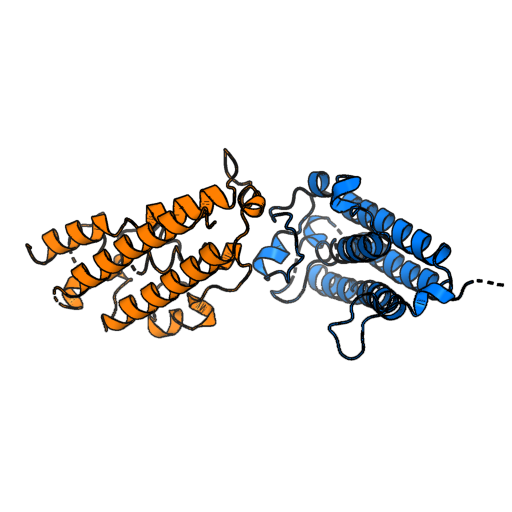.534 1.00 28.23 109 ALA A C 1
ATOM 894 O O . ALA A 1 112 ? 30.454 -0.890 17.104 1.00 27.77 109 ALA A O 1
ATOM 896 N N . ALA A 1 113 ? 29.583 0.656 18.525 1.00 28.42 110 ALA A N 1
ATOM 897 C CA . ALA A 1 113 ? 28.612 -0.260 19.102 1.00 28.00 110 ALA A CA 1
ATOM 898 C C . ALA A 1 113 ? 27.582 -0.690 18.063 1.00 28.19 110 ALA A C 1
ATOM 899 O O . ALA A 1 113 ? 27.217 -1.864 18.015 1.00 27.65 110 ALA A O 1
ATOM 901 N N . SER A 1 114 ? 27.062 0.247 17.269 1.00 28.10 111 SER A N 1
ATOM 902 C CA . SER A 1 114 ? 26.050 -0.131 16.269 1.00 29.14 111 SER A CA 1
ATOM 903 C C . SER A 1 114 ? 26.608 -0.969 15.116 1.00 29.15 111 SER A C 1
ATOM 904 O O . SER A 1 114 ? 25.928 -1.844 14.609 1.00 29.57 111 SER A O 1
ATOM 907 N N . VAL A 1 115 ? 27.835 -0.681 14.690 1.00 30.52 112 VAL A N 1
ATOM 908 C CA . VAL A 1 115 ? 28.507 -1.511 13.689 1.00 30.22 112 VAL A CA 1
ATOM 909 C C . VAL A 1 115 ? 28.746 -2.915 14.221 1.00 30.43 112 VAL A C 1
ATOM 910 O O . VAL A 1 115 ? 28.493 -3.885 13.505 1.00 30.78 112 VAL A O 1
ATOM 914 N N . ALA A 1 116 ? 29.194 -3.036 15.469 1.00 30.72 113 ALA A N 1
ATOM 915 C CA . ALA A 1 116 ? 29.416 -4.350 16.088 1.00 31.15 113 ALA A CA 1
ATOM 916 C C . ALA A 1 116 ? 28.150 -5.198 16.101 1.00 30.77 113 ALA A C 1
ATOM 917 O O . ALA A 1 116 ? 28.183 -6.375 15.763 1.00 31.29 113 ALA A O 1
ATOM 919 N N . LEU A 1 117 ? 27.061 -4.596 16.546 1.00 30.48 114 LEU A N 1
ATOM 920 C CA . LEU A 1 117 ? 25.752 -5.233 16.565 1.00 30.38 114 LEU A CA 1
ATOM 921 C C . LEU A 1 117 ? 25.367 -5.745 15.168 1.00 29.54 114 LEU A C 1
ATOM 922 O O . LEU A 1 117 ? 24.906 -6.890 15.005 1.00 28.83 114 LEU A O 1
ATOM 927 N N . THR A 1 118 ? 25.557 -4.884 14.173 1.00 29.66 115 THR A N 1
ATOM 928 C CA . THR A 1 118 ? 25.204 -5.195 12.783 1.00 29.93 115 THR A CA 1
ATOM 929 C C . THR A 1 118 ? 26.027 -6.397 12.328 1.00 29.86 115 THR A C 1
ATOM 930 O O . THR A 1 118 ? 25.489 -7.365 11.808 1.00 27.67 115 THR A O 1
ATOM 934 N N . LYS A 1 119 ? 27.328 -6.352 12.576 1.00 30.86 116 LYS A N 1
ATOM 935 C CA . LYS A 1 119 ? 28.216 -7.428 12.119 1.00 32.09 116 LYS A CA 1
ATOM 936 C C . LYS A 1 119 ? 27.922 -8.752 12.807 1.00 32.31 116 LYS A C 1
ATOM 937 O O . LYS A 1 119 ? 28.060 -9.813 12.193 1.00 33.28 116 LYS A O 1
ATOM 943 N N . SER A 1 120 ? 27.552 -8.688 14.085 1.00 31.61 117 SER A N 1
ATOM 944 C CA . SER A 1 120 ? 27.113 -9.843 14.832 1.00 32.14 117 SER A CA 1
ATOM 945 C C . SER A 1 120 ? 25.860 -10.443 14.215 1.00 31.04 117 SER A C 1
ATOM 946 O O . SER A 1 120 ? 25.794 -11.638 14.037 1.00 30.13 117 SER A O 1
ATOM 949 N N . TYR A 1 121 ? 24.896 -9.606 13.860 1.00 30.44 118 TYR A N 1
ATOM 950 C CA . TYR A 1 121 ? 23.672 -10.104 13.249 1.00 30.25 118 TYR A CA 1
ATOM 951 C C . TYR A 1 121 ? 24.002 -10.769 11.910 1.00 29.95 118 TYR A C 1
ATOM 952 O O . TYR A 1 121 ? 23.546 -11.892 11.639 1.00 28.59 118 TYR A O 1
ATOM 961 N N . LEU A 1 122 ? 24.818 -10.093 11.102 1.00 29.44 119 LEU A N 1
ATOM 962 C CA . LEU A 1 122 ? 25.180 -10.583 9.778 1.00 30.62 119 LEU A CA 1
ATOM 963 C C . LEU A 1 122 ? 25.890 -11.931 9.865 1.00 31.51 119 LEU A C 1
ATOM 964 O O . LEU A 1 122 ? 25.718 -12.794 9.007 1.00 30.67 119 LEU A O 1
ATOM 969 N N . ASP A 1 123 ? 26.719 -12.078 10.883 1.00 33.48 120 ASP A N 1
ATOM 970 C CA . ASP A 1 123 ? 27.472 -13.310 11.077 1.00 36.25 120 ASP A CA 1
ATOM 971 C C . ASP A 1 123 ? 26.609 -14.475 11.548 1.00 36.33 120 ASP A C 1
ATOM 972 O O . ASP A 1 123 ? 27.018 -15.635 11.424 1.00 37.15 120 ASP A O 1
ATOM 977 N N . GLN A 1 124 ? 25.441 -14.177 12.112 1.00 36.76 121 GLN A N 1
ATOM 978 C CA . GLN A 1 124 ? 24.589 -15.220 12.688 1.00 37.92 121 GLN A CA 1
ATOM 979 C C . GLN A 1 124 ? 23.320 -15.500 11.881 1.00 37.36 121 GLN A C 1
ATOM 980 O O . GLN A 1 124 ? 22.713 -16.552 12.043 1.00 36.92 121 GLN A O 1
ATOM 986 N N . ILE A 1 125 ? 22.931 -14.590 10.997 1.00 37.46 122 ILE A N 1
ATOM 987 C CA . ILE A 1 125 ? 21.768 -14.832 10.162 1.00 37.67 122 ILE A CA 1
ATOM 988 C C . ILE A 1 125 ? 22.031 -16.069 9.283 1.00 37.77 122 ILE A C 1
ATOM 989 O O . ILE A 1 125 ? 23.113 -16.202 8.719 1.00 37.28 122 ILE A O 1
ATOM 994 N N . LYS A 1 126 ? 21.054 -16.982 9.219 1.00 37.83 123 LYS A N 1
ATOM 995 C CA . LYS A 1 126 ? 21.079 -18.129 8.299 1.00 38.46 123 LYS A CA 1
ATOM 996 C C . LYS A 1 126 ? 20.518 -17.733 6.945 1.00 38.51 123 LYS A C 1
ATOM 997 O O . LYS A 1 126 ? 19.613 -16.900 6.844 1.00 37.64 123 LYS A O 1
ATOM 1003 N N . GLU A 1 127 ? 21.087 -18.319 5.906 1.00 38.34 124 GLU A N 1
ATOM 1004 C CA . GLU A 1 127 ? 20.797 -17.933 4.543 1.00 39.59 124 GLU A CA 1
ATOM 1005 C C . GLU A 1 127 ? 19.317 -18.162 4.184 1.00 39.31 124 GLU A C 1
ATOM 1006 O O . GLU A 1 127 ? 18.750 -17.452 3.365 1.00 39.33 124 GLU A O 1
ATOM 1012 N N . GLU A 1 128 ? 18.707 -19.167 4.802 1.00 39.74 125 GLU A N 1
ATOM 1013 C CA . GLU A 1 128 ? 17.294 -19.472 4.598 1.00 39.89 125 GLU A CA 1
ATOM 1014 C C . GLU A 1 128 ? 16.373 -18.360 5.148 1.00 39.39 125 GLU A C 1
ATOM 1015 O O . GLU A 1 128 ? 15.268 -18.149 4.644 1.00 39.29 125 GLU A O 1
ATOM 1021 N N . GLN A 1 129 ? 16.850 -17.650 6.170 1.00 38.72 126 GLN A N 1
ATOM 1022 C CA . GLN A 1 129 ? 16.095 -16.561 6.791 1.00 37.77 126 GLN A CA 1
ATOM 1023 C C . GLN A 1 129 ? 16.037 -15.295 5.932 1.00 36.56 126 GLN A C 1
ATOM 1024 O O . GLN A 1 129 ? 15.187 -14.444 6.167 1.00 35.08 126 GLN A O 1
ATOM 1030 N N . LEU A 1 130 ? 16.944 -15.161 4.966 1.00 35.54 127 LEU A N 1
ATOM 1031 C CA . LEU A 1 130 ? 17.001 -13.935 4.171 1.00 35.58 127 LEU A CA 1
ATOM 1032 C C . LEU A 1 130 ? 15.747 -13.694 3.315 1.00 34.79 127 LEU A C 1
ATOM 1033 O O . LEU A 1 130 ? 15.418 -12.556 3.016 1.00 33.57 127 LEU A O 1
ATOM 1038 N N . SER A 1 131 ? 15.043 -14.763 2.946 1.00 34.63 128 SER A N 1
ATOM 1039 C CA . SER A 1 131 ? 13.830 -14.627 2.142 1.00 34.56 128 SER A CA 1
ATOM 1040 C C . SER A 1 131 ? 12.584 -14.328 2.983 1.00 33.92 128 SER A C 1
ATOM 1041 O O . SER A 1 131 ? 11.504 -14.138 2.430 1.00 34.09 128 SER A O 1
ATOM 1044 N N . ASP A 1 132 ? 12.711 -14.322 4.305 1.00 33.34 129 ASP A N 1
ATOM 1045 C CA . ASP A 1 132 ? 11.552 -14.081 5.172 1.00 33.11 129 ASP A CA 1
ATOM 1046 C C . ASP A 1 132 ? 10.916 -12.709 4.915 1.00 32.30 129 ASP A C 1
ATOM 1047 O O . ASP A 1 132 ? 11.613 -11.715 4.939 1.00 29.61 129 ASP A O 1
ATOM 1052 N N . VAL A 1 133 ? 9.596 -12.664 4.743 1.00 31.70 130 VAL A N 1
ATOM 1053 C CA . VAL A 1 133 ? 8.866 -11.394 4.661 1.00 32.31 130 VAL A CA 1
ATOM 1054 C C . VAL A 1 133 ? 8.710 -10.754 6.053 1.00 32.24 130 VAL A C 1
ATOM 1055 O O . VAL A 1 133 ? 8.109 -11.327 6.964 1.00 31.62 130 VAL A O 1
ATOM 1059 N N . ILE A 1 134 ? 9.248 -9.555 6.211 1.00 32.72 131 ILE A N 1
ATOM 1060 C CA . ILE A 1 134 ? 9.159 -8.830 7.476 1.00 34.11 131 ILE A CA 1
ATOM 1061 C C . ILE A 1 134 ? 8.104 -7.717 7.452 1.00 34.75 131 ILE A C 1
ATOM 1062 O O . ILE A 1 134 ? 7.623 -7.305 8.517 1.00 34.77 131 ILE A O 1
ATOM 1067 N N . ASP A 1 135 ? 7.726 -7.249 6.256 1.00 35.38 132 ASP A N 1
ATOM 1068 C CA . ASP A 1 135 ? 6.605 -6.304 6.121 1.00 35.57 132 ASP A CA 1
ATOM 1069 C C . ASP A 1 135 ? 5.839 -6.566 4.845 1.00 36.04 132 ASP A C 1
ATOM 1070 O O . ASP A 1 135 ? 6.300 -6.224 3.772 1.00 35.22 132 ASP A O 1
ATOM 1075 N N . LYS A 1 136 ? 4.643 -7.128 4.979 1.00 37.20 133 LYS A N 1
ATOM 1076 C CA . LYS A 1 136 ? 3.859 -7.544 3.826 1.00 38.72 133 LYS A CA 1
ATOM 1077 C C . LYS A 1 136 ? 3.143 -6.368 3.172 1.00 40.12 133 LYS A C 1
ATOM 1078 O O . LYS A 1 136 ? 2.669 -6.494 2.053 1.00 41.21 133 LYS A O 1
ATOM 1084 N N . ASN A 1 137 ? 3.082 -5.218 3.841 1.00 41.55 134 ASN A N 1
ATOM 1085 C CA . ASN A 1 137 ? 2.207 -4.117 3.391 1.00 42.58 134 ASN A CA 1
ATOM 1086 C C . ASN A 1 137 ? 2.878 -3.149 2.400 1.00 43.69 134 ASN A C 1
ATOM 1087 O O . ASN A 1 137 ? 2.573 -1.951 2.377 1.00 43.77 134 ASN A O 1
ATOM 1092 N N . TRP A 1 138 ? 3.786 -3.700 1.595 1.00 44.68 135 TRP A N 1
ATOM 1093 C CA . TRP A 1 138 ? 4.475 -3.003 0.514 1.00 45.48 135 TRP A CA 1
ATOM 1094 C C . TRP A 1 138 ? 4.393 -3.889 -0.701 1.00 45.30 135 TRP A C 1
ATOM 1095 O O . TRP A 1 138 ? 4.171 -5.086 -0.564 1.00 44.99 135 TRP A O 1
ATOM 1106 N N . THR A 1 139 ? 4.568 -3.298 -1.882 1.00 45.03 136 THR A N 1
ATOM 1107 C CA . THR A 1 139 ? 4.695 -4.050 -3.131 1.00 44.57 136 THR A CA 1
ATOM 1108 C C . THR A 1 139 ? 6.057 -3.742 -3.703 1.00 43.80 136 THR A C 1
ATOM 1109 O O . THR A 1 139 ? 6.323 -2.584 -4.036 1.00 44.91 136 THR A O 1
ATOM 1113 N N . PRO A 1 140 ? 6.943 -4.751 -3.784 1.00 42.31 137 PRO A N 1
ATOM 1114 C CA . PRO A 1 140 ? 6.728 -6.110 -3.303 1.00 40.96 137 PRO A CA 1
ATOM 1115 C C . PRO A 1 140 ? 7.005 -6.079 -1.803 1.00 40.12 137 PRO A C 1
ATOM 1116 O O . PRO A 1 140 ? 7.535 -5.070 -1.306 1.00 39.52 137 PRO A O 1
ATOM 1120 N N . PRO A 1 141 ? 6.659 -7.160 -1.087 1.00 39.13 138 PRO A N 1
ATOM 1121 C CA . PRO A 1 141 ? 6.921 -7.204 0.349 1.00 38.06 138 PRO A CA 1
ATOM 1122 C C . PRO A 1 141 ? 8.386 -6.939 0.697 1.00 36.41 138 PRO A C 1
ATOM 1123 O O . PRO A 1 141 ? 9.302 -7.202 -0.105 1.00 36.06 138 PRO A O 1
ATOM 1127 N N . VAL A 1 142 ? 8.600 -6.393 1.886 1.00 33.26 139 VAL A N 1
ATOM 1128 C CA . VAL A 1 142 ? 9.938 -6.218 2.384 1.00 31.64 139 VAL A CA 1
ATOM 1129 C C . VAL A 1 142 ? 10.371 -7.508 3.086 1.00 30.28 139 VAL A C 1
ATOM 1130 O O . VAL A 1 142 ? 9.687 -7.991 3.993 1.00 28.41 139 VAL A O 1
ATOM 1134 N N . THR A 1 143 ? 11.513 -8.030 2.666 1.00 28.79 140 THR A N 1
ATOM 1135 C CA . THR A 1 143 ? 12.117 -9.206 3.248 1.00 28.62 140 THR A CA 1
ATOM 1136 C C . THR A 1 143 ? 13.289 -8.807 4.114 1.00 29.02 140 THR A C 1
ATOM 1137 O O . THR A 1 143 ? 13.744 -7.663 4.079 1.00 27.44 140 THR A O 1
ATOM 1141 N N . ARG A 1 144 ? 13.811 -9.769 4.868 1.00 29.42 141 ARG A N 1
ATOM 1142 C CA . ARG A 1 144 ? 14.977 -9.532 5.697 1.00 30.10 141 ARG A CA 1
ATOM 1143 C C . ARG A 1 144 ? 16.130 -8.975 4.832 1.00 30.25 141 ARG A C 1
ATOM 1144 O O . ARG A 1 144 ? 16.839 -8.049 5.232 1.00 28.83 141 ARG A O 1
ATOM 1152 N N . GLN A 1 145 ? 16.281 -9.565 3.651 1.00 30.67 142 GLN A N 1
ATOM 1153 C CA . GLN A 1 145 ? 17.365 -9.258 2.747 1.00 31.89 142 GLN A CA 1
ATOM 1154 C C . GLN A 1 145 ? 17.319 -7.808 2.294 1.00 30.73 142 GLN A C 1
ATOM 1155 O O . GLN A 1 145 ? 18.339 -7.115 2.336 1.00 31.11 142 GLN A O 1
ATOM 1161 N N . VAL A 1 146 ? 16.123 -7.350 1.915 1.00 30.69 143 VAL A N 1
ATOM 1162 C CA . VAL A 1 146 ? 15.906 -5.967 1.475 1.00 30.75 143 VAL A CA 1
ATOM 1163 C C . VAL A 1 146 ? 16.275 -4.986 2.600 1.00 30.99 143 VAL A C 1
ATOM 1164 O O . VAL A 1 146 ? 16.948 -3.972 2.387 1.00 29.72 143 VAL A O 1
ATOM 1168 N N . ARG A 1 147 ? 15.904 -5.335 3.829 1.00 30.87 144 ARG A N 1
ATOM 1169 C CA . ARG A 1 147 ? 16.148 -4.459 4.962 1.00 30.55 144 ARG A CA 1
ATOM 1170 C C . ARG A 1 147 ? 17.648 -4.377 5.266 1.00 29.82 144 ARG A C 1
ATOM 1171 O O . ARG A 1 147 ? 18.163 -3.289 5.539 1.00 30.09 144 ARG A O 1
ATOM 1179 N N . LEU A 1 148 ? 18.334 -5.515 5.204 1.00 29.97 145 LEU A N 1
ATOM 1180 C CA . LEU A 1 148 ? 19.780 -5.575 5.370 1.00 29.93 145 LEU A CA 1
ATOM 1181 C C . LEU A 1 148 ? 20.537 -4.783 4.309 1.00 29.36 145 LEU A C 1
ATOM 1182 O O . LEU A 1 148 ? 21.486 -4.097 4.631 1.00 29.40 145 LEU A O 1
ATOM 1187 N N . VAL A 1 149 ? 20.139 -4.902 3.055 1.00 29.60 146 VAL A N 1
ATOM 1188 C CA . VAL A 1 149 ? 20.764 -4.135 1.979 1.00 29.78 146 VAL A CA 1
ATOM 1189 C C . VAL A 1 149 ? 20.531 -2.616 2.170 1.00 30.05 146 VAL A C 1
ATOM 1190 O O . VAL A 1 149 ? 21.437 -1.786 1.942 1.00 30.14 146 VAL A O 1
ATOM 1194 N N . SER A 1 150 ? 19.308 -2.258 2.583 1.00 29.64 147 SER A N 1
ATOM 1195 C CA . SER A 1 150 ? 18.962 -0.885 2.869 1.00 30.50 147 SER A CA 1
ATOM 1196 C C . SER A 1 150 ? 19.829 -0.329 3.982 1.00 30.76 147 SER A C 1
ATOM 1197 O O . SER A 1 150 ? 20.289 0.826 3.896 1.00 31.04 147 SER A O 1
ATOM 1200 N N . ALA A 1 151 ? 20.058 -1.136 5.024 1.00 31.99 148 ALA A N 1
ATOM 1201 C CA . ALA A 1 151 ? 20.881 -0.679 6.159 1.00 31.79 148 ALA A CA 1
ATOM 1202 C C . ALA A 1 151 ? 22.332 -0.445 5.773 1.00 32.31 148 ALA A C 1
ATOM 1203 O O . ALA A 1 151 ? 22.912 0.578 6.150 1.00 32.39 148 ALA A O 1
ATOM 1205 N N . ILE A 1 152 ? 22.909 -1.326 4.965 1.00 32.42 149 ILE A N 1
ATOM 1206 C CA . ILE A 1 152 ? 24.285 -1.146 4.498 1.00 32.26 149 ILE A CA 1
ATOM 1207 C C . ILE A 1 152 ? 24.363 0.051 3.540 1.00 32.02 149 ILE A C 1
ATOM 1208 O O . ILE A 1 152 ? 25.257 0.893 3.672 1.00 30.55 149 ILE A O 1
ATOM 1213 N N . ASP A 1 153 ? 23.413 0.147 2.601 1.00 32.29 150 ASP A N 1
ATOM 1214 C CA . ASP A 1 153 ? 23.338 1.288 1.643 1.00 31.62 150 ASP A CA 1
ATOM 1215 C C . ASP A 1 153 ? 23.294 2.664 2.352 1.00 32.00 150 ASP A C 1
ATOM 1216 O O . ASP A 1 153 ? 23.992 3.607 1.974 1.00 29.24 150 ASP A O 1
ATOM 1221 N N . ASP A 1 154 ? 22.448 2.753 3.366 1.00 32.34 151 ASP A N 1
ATOM 1222 C CA . ASP A 1 154 ? 22.261 3.948 4.161 1.00 32.69 151 ASP A CA 1
ATOM 1223 C C . ASP A 1 154 ? 23.553 4.376 4.828 1.00 31.76 151 ASP A C 1
ATOM 1224 O O . ASP A 1 154 ? 23.906 5.550 4.748 1.00 30.62 151 ASP A O 1
ATOM 1229 N N . ALA A 1 155 ? 24.229 3.435 5.497 1.00 29.78 152 ALA A N 1
ATOM 1230 C CA . ALA A 1 155 ? 25.472 3.752 6.182 1.00 29.57 152 ALA A CA 1
ATOM 1231 C C . ALA A 1 155 ? 26.520 4.230 5.187 1.00 29.48 152 ALA A C 1
ATOM 1232 O O . ALA A 1 155 ? 27.160 5.280 5.429 1.00 28.68 152 ALA A O 1
ATOM 1234 N N . VAL A 1 156 ? 26.705 3.497 4.083 1.00 28.76 153 VAL A N 1
ATOM 1235 C CA . VAL A 1 156 ? 27.772 3.853 3.144 1.00 28.87 153 VAL A CA 1
ATOM 1236 C C . VAL A 1 156 ? 27.468 5.199 2.503 1.00 28.20 153 VAL A C 1
ATOM 1237 O O . VAL A 1 156 ? 28.324 6.077 2.412 1.00 28.83 153 VAL A O 1
ATOM 1249 N N . HIS A 1 158 ? 25.604 7.709 3.568 1.00 27.31 155 HIS A N 1
ATOM 1250 C CA . HIS A 1 158 ? 25.824 8.782 4.553 1.00 28.18 155 HIS A CA 1
ATOM 1251 C C . HIS A 1 158 ? 27.282 9.106 4.838 1.00 26.91 155 HIS A C 1
ATOM 1252 O O . HIS A 1 158 ? 27.604 10.261 5.091 1.00 26.30 155 HIS A O 1
ATOM 1259 N N . SER A 1 159 ? 28.150 8.110 4.750 1.00 27.32 156 SER A N 1
ATOM 1260 C CA . SER A 1 159 ? 29.602 8.329 4.948 1.00 26.93 156 SER A CA 1
ATOM 1261 C C . SER A 1 159 ? 30.159 9.217 3.822 1.00 27.42 156 SER A C 1
ATOM 1262 O O . SER A 1 159 ? 30.964 10.115 4.070 1.00 27.85 156 SER A O 1
ATOM 1265 N N . GLY A 1 160 ? 29.648 9.043 2.592 1.00 27.51 157 GLY A N 1
ATOM 1266 C CA . GLY A 1 160 ? 29.976 9.925 1.492 1.00 27.04 157 GLY A CA 1
ATOM 1267 C C . GLY A 1 160 ? 29.498 11.331 1.726 1.00 27.06 157 GLY A C 1
ATOM 1268 O O . GLY A 1 160 ? 30.230 12.293 1.467 1.00 26.34 157 GLY A O 1
ATOM 1269 N N . GLN A 1 161 ? 28.264 11.466 2.213 1.00 26.20 158 GLN A N 1
ATOM 1270 C CA . GLN A 1 161 ? 27.742 12.820 2.509 1.00 26.35 158 GLN A CA 1
ATOM 1271 C C . GLN A 1 161 ? 28.577 13.510 3.576 1.00 25.50 158 GLN A C 1
ATOM 1272 O O . GLN A 1 161 ? 28.789 14.714 3.531 1.00 25.11 158 GLN A O 1
ATOM 1278 N N . ALA A 1 162 ? 29.055 12.761 4.559 1.00 25.77 159 ALA A N 1
ATOM 1279 C CA . ALA A 1 162 ? 29.893 13.355 5.642 1.00 25.49 159 ALA A CA 1
ATOM 1280 C C . ALA A 1 162 ? 31.159 14.007 5.119 1.00 24.56 159 ALA A C 1
ATOM 1281 O O . ALA A 1 162 ? 31.581 15.040 5.629 1.00 24.93 159 ALA A O 1
ATOM 1283 N N . VAL A 1 163 ? 31.761 13.410 4.096 1.00 24.45 160 VAL A N 1
ATOM 1284 C CA . VAL A 1 163 ? 32.927 14.010 3.428 1.00 23.46 160 VAL A CA 1
ATOM 1285 C C . VAL A 1 163 ? 32.615 15.381 2.847 1.00 23.34 160 VAL A C 1
ATOM 1286 O O . VAL A 1 163 ? 33.391 16.325 3.000 1.00 22.05 160 VAL A O 1
ATOM 1290 N N . TYR A 1 164 ? 31.458 15.486 2.195 1.00 23.66 161 TYR A N 1
ATOM 1291 C CA . TYR A 1 164 ? 30.995 16.747 1.610 1.00 23.17 161 TYR A CA 1
ATOM 1292 C C . TYR A 1 164 ? 30.697 17.814 2.662 1.00 23.90 161 TYR A C 1
ATOM 1293 O O . TYR A 1 164 ? 31.101 18.954 2.509 1.00 22.86 161 TYR A O 1
ATOM 1302 N N . THR A 1 165 ? 29.970 17.460 3.712 1.00 24.32 162 THR A N 1
ATOM 1303 C CA . THR A 1 165 ? 29.728 18.410 4.784 1.00 24.31 162 THR A CA 1
ATOM 1304 C C . THR A 1 165 ? 31.052 18.911 5.374 1.00 24.73 162 THR A C 1
ATOM 1305 O O . THR A 1 165 ? 31.209 20.093 5.669 1.00 25.39 162 THR A O 1
ATOM 1309 N N . ARG A 1 166 ? 31.996 18.003 5.584 1.00 26.05 163 ARG A N 1
ATOM 1310 C CA . ARG A 1 166 ? 33.328 18.370 6.084 1.00 25.73 163 ARG A CA 1
ATOM 1311 C C . ARG A 1 166 ? 33.973 19.401 5.179 1.00 25.75 163 ARG A C 1
ATOM 1312 O O . ARG A 1 166 ? 34.475 20.431 5.657 1.00 24.98 163 ARG A O 1
ATOM 1320 N N . ARG A 1 167 ? 33.963 19.143 3.878 1.00 25.27 164 ARG A N 1
ATOM 1321 C CA . ARG A 1 167 ? 34.513 20.078 2.903 1.00 26.18 164 ARG A CA 1
ATOM 1322 C C . ARG A 1 167 ? 33.858 21.449 2.960 1.00 27.03 164 ARG A C 1
ATOM 1323 O O . ARG A 1 167 ? 34.545 22.465 2.899 1.00 24.71 164 ARG A O 1
ATOM 1331 N N . LEU A 1 168 ? 32.539 21.473 3.119 1.00 27.39 165 LEU A N 1
ATOM 1332 C CA . LEU A 1 168 ? 31.814 22.737 3.219 1.00 27.52 165 LEU A CA 1
ATOM 1333 C C . LEU A 1 168 ? 32.106 23.464 4.511 1.00 28.80 165 LEU A C 1
ATOM 1334 O O . LEU A 1 168 ? 32.140 24.695 4.539 1.00 28.29 165 LEU A O 1
ATOM 1339 N N . VAL A 1 169 ? 32.356 22.718 5.581 1.00 28.75 166 VAL A N 1
ATOM 1340 C CA . VAL A 1 169 ? 32.503 23.329 6.895 1.00 30.22 166 VAL A CA 1
ATOM 1341 C C . VAL A 1 169 ? 33.933 23.797 7.151 1.00 30.77 166 VAL A C 1
ATOM 1342 O O . VAL A 1 169 ? 34.148 24.899 7.677 1.00 30.32 166 VAL A O 1
ATOM 1346 N N . ILE A 1 170 ? 34.906 22.977 6.785 1.00 31.51 167 ILE A N 1
ATOM 1347 C CA . ILE A 1 170 ? 36.312 23.311 7.046 1.00 32.98 167 ILE A CA 1
ATOM 1348 C C . ILE A 1 170 ? 37.162 23.580 5.801 1.00 33.09 167 ILE A C 1
ATOM 1349 O O . ILE A 1 170 ? 38.354 23.787 5.926 1.00 33.57 167 ILE A O 1
ATOM 1354 N N . GLY A 1 171 ? 36.565 23.545 4.613 1.00 33.74 168 GLY A N 1
ATOM 1355 C CA . GLY A 1 171 ? 37.265 23.876 3.370 1.00 34.08 168 GLY A CA 1
ATOM 1356 C C . GLY A 1 171 ? 38.310 22.878 2.900 1.00 35.11 168 GLY A C 1
ATOM 1357 O O . GLY A 1 171 ? 39.160 23.193 2.069 1.00 34.71 168 GLY A O 1
ATOM 1358 N N . LYS A 1 172 ? 38.275 21.671 3.425 1.00 36.00 169 LYS A N 1
ATOM 1359 C CA . LYS A 1 172 ? 39.236 20.668 3.000 1.00 37.67 169 LYS A CA 1
ATOM 1360 C C . LYS A 1 172 ? 38.703 19.283 3.280 1.00 37.36 169 LYS A C 1
ATOM 1361 O O . LYS A 1 172 ? 37.743 19.069 4.034 1.00 37.07 169 LYS A O 1
ATOM 1368 N N . ALA B 1 3 ? -13.425 4.154 27.440 1.00 40.60 0 ALA B N 1
ATOM 1369 C CA . ALA B 1 3 ? -13.972 4.220 26.043 1.00 40.16 0 ALA B CA 1
ATOM 1370 C C . ALA B 1 3 ? -13.916 5.655 25.535 1.00 39.92 0 ALA B C 1
ATOM 1371 O O . ALA B 1 3 ? -13.694 5.858 24.365 1.00 40.81 0 ALA B O 1
ATOM 1381 N N . LYS B 1 5 ? -11.918 9.165 25.166 1.00 35.67 2 LYS B N 1
ATOM 1382 C CA . LYS B 1 5 ? -10.504 9.537 25.132 1.00 35.60 2 LYS B CA 1
ATOM 1383 C C . LYS B 1 5 ? -10.159 10.490 26.276 1.00 34.42 2 LYS B C 1
ATOM 1384 O O . LYS B 1 5 ? -10.984 11.353 26.650 1.00 32.75 2 LYS B O 1
ATOM 1390 N N . VAL B 1 6 ? -8.947 10.359 26.824 1.00 32.90 3 VAL B N 1
ATOM 1391 C CA . VAL B 1 6 ? -8.525 11.285 27.897 1.00 32.89 3 VAL B CA 1
ATOM 1392 C C . VAL B 1 6 ? -8.450 12.727 27.391 1.00 31.32 3 VAL B C 1
ATOM 1393 O O . VAL B 1 6 ? -8.384 13.659 28.194 1.00 32.29 3 VAL B O 1
ATOM 1397 N N . THR B 1 7 ? -8.465 12.926 26.068 1.00 30.80 4 THR B N 1
ATOM 1398 C CA . THR B 1 7 ? -8.386 14.276 25.468 1.00 30.63 4 THR B CA 1
ATOM 1399 C C . THR B 1 7 ? -9.744 14.913 25.078 1.00 30.51 4 THR B C 1
ATOM 1400 O O . THR B 1 7 ? -9.793 16.091 24.653 1.00 31.21 4 THR B O 1
ATOM 1404 N N . GLN B 1 8 ? -10.824 14.158 25.214 1.00 29.69 5 GLN B N 1
ATOM 1405 C CA . GLN B 1 8 ? -12.165 14.606 24.793 1.00 29.74 5 GLN B CA 1
ATOM 1406 C C . GLN B 1 8 ? -12.644 15.909 25.471 1.00 29.42 5 GLN B C 1
ATOM 1407 O O . GLN B 1 8 ? -13.080 16.818 24.789 1.00 29.63 5 GLN B O 1
ATOM 1413 N N . LEU B 1 9 ? -12.578 16.016 26.798 1.00 29.30 6 LEU B N 1
ATOM 1414 C CA . LEU B 1 9 ? -13.049 17.238 27.475 1.00 29.59 6 LEU B CA 1
ATOM 1415 C C . LEU B 1 9 ? -12.222 18.486 27.099 1.00 29.51 6 LEU B C 1
ATOM 1416 O O . LEU B 1 9 ? -12.757 19.597 27.024 1.00 27.59 6 LEU B O 1
ATOM 1421 N N . SER B 1 10 ? -10.923 18.278 26.859 1.00 29.96 7 SER B N 1
ATOM 1422 C CA . SER B 1 10 ? -10.014 19.341 26.431 1.00 30.49 7 SER B CA 1
ATOM 1423 C C . SER B 1 10 ? -10.379 19.926 25.060 1.00 31.18 7 SER B C 1
ATOM 1424 O O . SER B 1 10 ? -10.332 21.141 24.839 1.00 31.96 7 SER B O 1
ATOM 1427 N N . SER B 1 11 ? -10.731 19.031 24.157 1.00 31.19 8 SER B N 1
ATOM 1428 C CA . SER B 1 11 ? -11.237 19.349 22.851 1.00 31.46 8 SER B CA 1
ATOM 1429 C C . SER B 1 11 ? -12.536 20.144 22.905 1.00 30.91 8 SER B C 1
ATOM 1430 O O . SER B 1 11 ? -12.687 21.059 22.147 1.00 30.12 8 SER B O 1
ATOM 1433 N N . GLU B 1 12 ? -13.476 19.759 23.771 1.00 30.85 9 GLU B N 1
ATOM 1434 C CA . GLU B 1 12 ? -14.712 20.509 23.928 1.00 31.59 9 GLU B CA 1
ATOM 1435 C C . GLU B 1 12 ? -14.446 21.875 24.559 1.00 30.48 9 GLU B C 1
ATOM 1436 O O . GLU B 1 12 ? -15.142 22.846 24.254 1.00 30.47 9 GLU B O 1
ATOM 1442 N N . THR B 1 13 ? -13.455 21.945 25.437 1.00 30.40 10 THR B N 1
ATOM 1443 C CA . THR B 1 13 ? -13.040 23.221 26.069 1.00 30.78 10 THR B CA 1
ATOM 1444 C C . THR B 1 13 ? -12.474 24.210 25.030 1.00 30.44 10 THR B C 1
ATOM 1445 O O . THR B 1 13 ? -12.757 25.396 25.068 1.00 29.37 10 THR B O 1
ATOM 1449 N N . LEU B 1 14 ? -11.675 23.693 24.106 1.00 31.41 11 LEU B N 1
ATOM 1450 C CA . LEU B 1 14 ? -11.138 24.466 23.016 1.00 30.89 11 LEU B CA 1
ATOM 1451 C C . LEU B 1 14 ? -12.267 24.949 22.117 1.0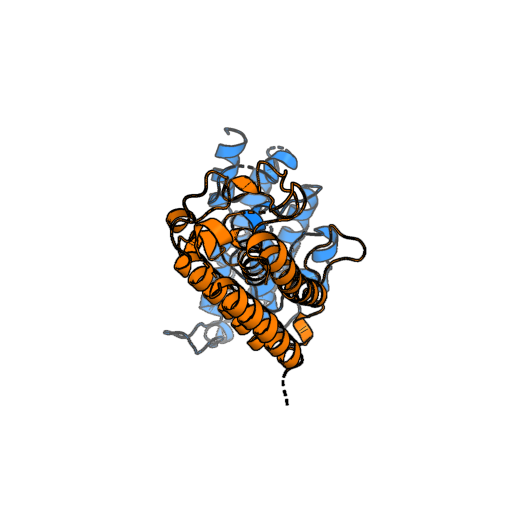0 30.92 11 LEU B C 1
ATOM 1452 O O . LEU B 1 14 ? -12.249 26.086 21.696 1.00 30.74 11 LEU B O 1
ATOM 1457 N N . ASP B 1 15 ? -13.257 24.110 21.854 1.00 30.78 12 ASP B N 1
ATOM 1458 C CA . ASP B 1 15 ? -14.410 24.550 21.077 1.00 30.90 12 ASP B CA 1
ATOM 1459 C C . ASP B 1 15 ? -15.114 25.738 21.687 1.00 30.43 12 ASP B C 1
ATOM 1460 O O . ASP B 1 15 ? -15.600 26.561 20.945 1.00 28.93 12 ASP B O 1
ATOM 1465 N N . ARG B 1 16 ? -15.197 25.813 23.026 1.00 29.62 13 ARG B N 1
ATOM 1466 C CA . ARG B 1 16 ? -15.775 26.992 23.700 1.00 30.21 13 ARG B CA 1
ATOM 1467 C C . ARG B 1 16 ? -15.022 28.265 23.428 1.00 29.39 13 ARG B C 1
ATOM 1468 O O . ARG B 1 16 ? -15.621 29.297 23.223 1.00 29.14 13 ARG B O 1
ATOM 1476 N N . ALA B 1 17 ? -13.698 28.174 23.456 1.00 30.39 14 ALA B N 1
ATOM 1477 C CA . ALA B 1 17 ? -12.831 29.309 23.194 1.00 30.51 14 ALA B CA 1
ATOM 1478 C C . ALA B 1 17 ? -13.004 29.782 21.722 1.00 30.21 14 ALA B C 1
ATOM 1479 O O . ALA B 1 17 ? -13.092 30.986 21.425 1.00 28.34 14 ALA B O 1
ATOM 1481 N N . HIS B 1 18 ? -13.080 28.820 20.816 1.00 29.71 15 HIS B N 1
ATOM 1482 C CA . HIS B 1 18 ? -13.261 29.107 19.395 1.00 30.82 15 HIS B CA 1
ATOM 1483 C C . HIS B 1 18 ? -14.592 29.807 19.129 1.00 31.23 15 HIS B C 1
ATOM 1484 O O . HIS B 1 18 ? -14.603 30.860 18.458 1.00 30.99 15 HIS B O 1
ATOM 1491 N N . GLU B 1 19 ? -15.692 29.258 19.669 1.00 31.31 16 GLU B N 1
ATOM 1492 C CA . GLU B 1 19 ? -17.024 29.915 19.596 1.00 32.01 16 GLU B CA 1
ATOM 1493 C C . GLU B 1 19 ? -16.958 31.352 20.176 1.00 30.77 16 GLU B C 1
ATOM 1494 O O . GLU B 1 19 ? -17.490 32.298 19.611 1.00 29.21 16 GLU B O 1
ATOM 1500 N N . ARG B 1 20 ? -16.339 31.496 21.339 1.00 29.83 17 ARG B N 1
ATOM 1501 C CA . ARG B 1 20 ? -16.283 32.793 21.997 1.00 29.82 17 ARG B CA 1
ATOM 1502 C C . ARG B 1 20 ? -15.570 33.828 21.120 1.00 29.37 17 ARG B C 1
ATOM 1503 O O . ARG B 1 20 ? -16.022 34.972 21.017 1.00 28.63 17 ARG B O 1
ATOM 1511 N N . PHE B 1 21 ? -14.476 33.441 20.483 1.00 28.54 18 PHE B N 1
ATOM 1512 C CA . PHE B 1 21 ? -13.792 34.353 19.548 1.00 29.65 18 PHE B CA 1
ATOM 1513 C C . PHE B 1 21 ? -14.674 34.800 18.368 1.00 30.24 18 PHE B C 1
ATOM 1514 O O . PHE B 1 21 ? -14.804 36.000 18.079 1.00 29.99 18 PHE B O 1
ATOM 1522 N N . GLU B 1 22 ? -15.274 33.831 17.692 1.00 30.88 19 GLU B N 1
ATOM 1523 C CA . GLU B 1 22 ? -16.136 34.112 16.553 1.00 32.56 19 GLU B CA 1
ATOM 1524 C C . GLU B 1 22 ? -17.308 35.021 16.948 1.00 32.98 19 GLU B C 1
ATOM 1525 O O . GLU B 1 22 ? -17.626 35.978 16.222 1.00 32.42 19 GLU B O 1
ATOM 1531 N N . GLU B 1 23 ? -17.914 34.755 18.115 1.00 33.63 20 GLU B N 1
ATOM 1532 C CA . GLU B 1 23 ? -19.073 35.545 18.566 1.00 34.78 20 GLU B CA 1
ATOM 1533 C C . GLU B 1 23 ? -18.676 36.990 18.817 1.00 33.89 20 GLU B C 1
ATOM 1534 O O . GLU B 1 23 ? -19.458 37.882 18.543 1.00 33.57 20 GLU B O 1
ATOM 1540 N N . THR B 1 24 ? -17.472 37.217 19.345 1.00 33.07 21 THR B N 1
ATOM 1541 C CA . THR B 1 24 ? -16.957 38.570 19.565 1.00 33.48 21 THR B CA 1
ATOM 1542 C C . THR B 1 24 ? -16.624 39.290 18.242 1.00 33.22 21 THR B C 1
ATOM 1543 O O . THR B 1 24 ? -17.008 40.450 18.037 1.00 31.89 21 THR B O 1
ATOM 1547 N N . LEU B 1 25 ? -15.909 38.595 17.349 1.00 32.77 22 LEU B N 1
ATOM 1548 C CA . LEU B 1 25 ? -15.540 39.153 16.054 1.00 32.79 22 LEU B CA 1
ATOM 1549 C C . LEU B 1 25 ? -16.766 39.526 15.210 1.00 32.42 22 LEU B C 1
ATOM 1550 O O . LEU B 1 25 ? -16.746 40.521 14.519 1.00 32.63 22 LEU B O 1
ATOM 1555 N N . ALA B 1 26 ? -17.825 38.726 15.284 1.00 32.46 23 ALA B N 1
ATOM 1556 C CA . ALA B 1 26 ? -19.069 39.002 14.570 1.00 32.66 23 ALA B CA 1
ATOM 1557 C C . ALA B 1 26 ? -19.687 40.343 14.973 1.00 32.57 23 ALA B C 1
ATOM 1558 O O . ALA B 1 26 ? -20.483 40.890 14.221 1.00 31.72 23 ALA B O 1
ATOM 1560 N N . GLN B 1 27 ? -19.369 40.860 16.164 1.00 32.48 24 GLN B N 1
ATOM 1561 C CA . GLN B 1 27 ? -19.981 42.118 16.614 1.00 33.49 24 GLN B CA 1
ATOM 1562 C C . GLN B 1 27 ? -19.187 43.336 16.190 1.00 33.31 24 GLN B C 1
ATOM 1563 O O . GLN B 1 27 ? -19.590 44.448 16.491 1.00 33.89 24 GLN B O 1
ATOM 1577 N N . THR B 1 29 ? -16.596 45.757 13.395 1.00 33.76 26 THR B N 1
ATOM 1578 C CA . THR B 1 29 ? -16.050 46.098 12.093 1.00 33.33 26 THR B CA 1
ATOM 1579 C C . THR B 1 29 ? -14.586 45.694 12.089 1.00 33.24 26 THR B C 1
ATOM 1580 O O . THR B 1 29 ? -14.015 45.466 13.144 1.00 32.52 26 THR B O 1
ATOM 1584 N N . VAL B 1 30 ? -13.950 45.628 10.918 1.00 33.44 27 VAL B N 1
ATOM 1585 C CA . VAL B 1 30 ? -12.544 45.182 10.873 1.00 32.62 27 VAL B CA 1
ATOM 1586 C C . VAL B 1 30 ? -11.633 46.236 11.535 1.00 32.15 27 VAL B C 1
ATOM 1587 O O . VAL B 1 30 ? -10.691 45.887 12.236 1.00 32.68 27 VAL B O 1
ATOM 1591 N N . ALA B 1 31 ? -11.936 47.513 11.353 1.00 31.77 28 ALA B N 1
ATOM 1592 C CA . ALA B 1 31 ? -11.211 48.587 12.044 1.00 31.52 28 ALA B CA 1
ATOM 1593 C C . ALA B 1 31 ? -11.332 48.470 13.568 1.00 30.99 28 ALA B C 1
ATOM 1594 O O . ALA B 1 31 ? -10.371 48.726 14.299 1.00 30.18 28 ALA B O 1
ATOM 1596 N N . GLU B 1 32 ? -12.528 48.119 14.040 1.00 30.80 29 GLU B N 1
ATOM 1597 C CA . GLU B 1 32 ? -12.750 47.882 15.469 1.00 30.82 29 GLU B CA 1
ATOM 1598 C C . GLU B 1 32 ? -11.930 46.682 15.941 1.00 30.14 29 GLU B C 1
ATOM 1599 O O . GLU B 1 32 ? -11.249 46.750 16.962 1.00 28.89 29 GLU B O 1
ATOM 1605 N N . ALA B 1 33 ? -11.984 45.601 15.168 1.00 30.16 30 ALA B N 1
ATOM 1606 C CA . ALA B 1 33 ? -11.238 44.385 15.483 1.00 30.49 30 ALA B CA 1
ATOM 1607 C C . ALA B 1 33 ? -9.737 44.675 15.557 1.00 30.70 30 ALA B C 1
ATOM 1608 O O . ALA B 1 33 ? -9.047 44.136 16.410 1.00 31.11 30 ALA B O 1
ATOM 1610 N N . ASN B 1 34 ? -9.252 45.572 14.690 1.00 31.58 31 ASN B N 1
ATOM 1611 C CA . ASN B 1 34 ? -7.835 45.980 14.683 1.00 31.78 31 ASN B CA 1
ATOM 1612 C C . ASN B 1 34 ? -7.423 46.967 15.793 1.00 32.37 31 ASN B C 1
ATOM 1613 O O . ASN B 1 34 ? -6.231 47.280 15.915 1.00 31.97 31 ASN B O 1
ATOM 1618 N N . THR B 1 35 ? -8.373 47.460 16.588 1.00 32.70 32 THR B N 1
ATOM 1619 C CA . THR B 1 35 ? -8.092 48.578 17.494 1.00 33.69 32 THR B CA 1
ATOM 1620 C C . THR B 1 35 ? -7.578 48.069 18.824 1.00 35.47 32 THR B C 1
ATOM 1621 O O . THR B 1 35 ? -8.198 47.185 19.427 1.00 35.23 32 THR B O 1
ATOM 1633 N N . PRO B 1 37 ? -7.157 49.342 22.657 1.00 38.48 34 PRO B N 1
ATOM 1634 C CA . PRO B 1 37 ? -7.681 50.400 23.530 1.00 38.40 34 PRO B CA 1
ATOM 1635 C C . PRO B 1 37 ? -6.658 51.024 24.488 1.00 38.05 34 PRO B C 1
ATOM 1636 O O . PRO B 1 37 ? -6.891 52.133 25.005 1.00 37.58 34 PRO B O 1
ATOM 1640 N N . ALA B 1 38 ? -5.560 50.300 24.726 1.00 37.51 35 ALA B N 1
ATOM 1641 C CA . ALA B 1 38 ? -4.454 50.775 25.550 1.00 37.07 35 ALA B CA 1
ATOM 1642 C C . ALA B 1 38 ? -3.205 49.972 25.214 1.00 36.67 35 ALA B C 1
ATOM 1643 O O . ALA B 1 38 ? -3.307 48.933 24.554 1.00 36.95 35 ALA B O 1
ATOM 1645 N N . PRO B 1 39 ? -2.019 50.469 25.620 1.00 36.22 36 PRO B N 1
ATOM 1646 C CA . PRO B 1 39 ? -0.733 49.824 25.304 1.00 35.73 36 PRO B CA 1
ATOM 1647 C C . PRO B 1 39 ? -0.567 48.360 25.738 1.00 35.44 36 PRO B C 1
ATOM 1648 O O . PRO B 1 39 ? 0.079 47.585 25.017 1.00 36.19 36 PRO B O 1
ATOM 1652 N N . LEU B 1 40 ? -1.134 47.999 26.896 1.00 34.58 37 LEU B N 1
ATOM 1653 C CA . LEU B 1 40 ? -1.084 46.624 27.417 1.00 33.50 37 LEU B CA 1
ATOM 1654 C C . LEU B 1 40 ? -2.352 45.823 27.144 1.00 32.48 37 LEU B C 1
ATOM 1655 O O . LEU B 1 40 ? -2.454 44.699 27.602 1.00 33.09 37 LEU B O 1
ATOM 1660 N N . ILE B 1 41 ? -3.318 46.404 26.440 1.00 31.13 38 ILE B N 1
ATOM 1661 C CA . ILE B 1 41 ? -4.545 45.716 26.088 1.00 30.63 38 ILE B CA 1
ATOM 1662 C C . ILE B 1 41 ? -4.553 45.477 24.579 1.00 30.25 38 ILE B C 1
ATOM 1663 O O . ILE B 1 41 ? -4.633 46.418 23.803 1.00 30.90 38 ILE B O 1
ATOM 1668 N N . LYS B 1 42 ? -4.481 44.212 24.180 1.00 29.58 39 LYS B N 1
ATOM 1669 C CA . LYS B 1 42 ? -4.312 43.861 22.779 1.00 29.52 39 LYS B CA 1
ATOM 1670 C C . LYS B 1 42 ? -5.637 43.915 22.028 1.00 28.40 39 LYS B C 1
ATOM 1671 O O . LYS B 1 42 ? -6.699 43.763 22.594 1.00 28.34 39 LYS B O 1
ATOM 1677 N N . SER B 1 43 ? -5.555 44.116 20.734 1.00 27.99 40 SER B N 1
ATOM 1678 C CA . SER B 1 43 ? -6.723 44.101 19.872 1.00 27.75 40 SER B CA 1
ATOM 1679 C C . SER B 1 43 ? -7.299 42.692 19.689 1.00 27.23 40 SER B C 1
ATOM 1680 O O . SER B 1 43 ? -6.619 41.710 19.882 1.00 26.83 40 SER B O 1
ATOM 1683 N N . VAL B 1 44 ? -8.563 42.613 19.295 1.00 27.76 41 VAL B N 1
ATOM 1684 C CA . VAL B 1 44 ? -9.193 41.324 19.007 1.00 27.85 41 VAL B CA 1
ATOM 1685 C C . VAL B 1 44 ? -8.440 40.625 17.853 1.00 27.94 41 VAL B C 1
ATOM 1686 O O . VAL B 1 44 ? -8.179 39.423 17.917 1.00 28.01 41 VAL B O 1
ATOM 1690 N N . THR B 1 45 ? -8.020 41.391 16.846 1.00 27.72 42 THR B N 1
ATOM 1691 C CA . THR B 1 45 ? -7.199 40.853 15.766 1.00 27.74 42 THR B CA 1
ATOM 1692 C C . THR B 1 45 ? -5.941 40.218 16.293 1.00 27.48 42 THR B C 1
ATOM 1693 O O . THR B 1 45 ? -5.605 39.106 15.898 1.00 26.71 42 THR B O 1
ATOM 1697 N N . TRP B 1 46 ? -5.232 40.936 17.162 1.00 28.05 43 TRP B N 1
ATOM 1698 C CA . TRP B 1 46 ? -4.009 40.404 17.752 1.00 28.44 43 TRP B CA 1
ATOM 1699 C C . TRP B 1 46 ? -4.310 39.118 18.542 1.00 28.67 43 TRP B C 1
ATOM 1700 O O . TRP B 1 46 ? -3.595 38.124 18.419 1.00 28.33 43 TRP B O 1
ATOM 1711 N N . LEU B 1 47 ? -5.366 39.156 19.352 1.00 28.62 44 LEU B N 1
ATOM 1712 C CA . LEU B 1 47 ? -5.713 38.019 20.210 1.00 28.83 44 LEU B CA 1
ATOM 1713 C C . LEU B 1 47 ? -6.088 36.775 19.410 1.00 28.94 44 LEU B C 1
ATOM 1714 O O . LEU B 1 47 ? -5.693 35.652 19.759 1.00 26.61 44 LEU B O 1
ATOM 1727 N N . TRP B 1 49 ? -5.237 36.181 16.049 1.00 28.89 46 TRP B N 1
ATOM 1728 C CA . TRP B 1 49 ? -3.998 35.788 15.374 1.00 28.63 46 TRP B CA 1
ATOM 1729 C C . TRP B 1 49 ? -3.039 35.048 16.316 1.00 28.74 46 TRP B C 1
ATOM 1730 O O . TRP B 1 49 ? -2.469 34.002 15.970 1.00 29.67 46 TRP B O 1
ATOM 1741 N N . HIS B 1 50 ? -2.843 35.608 17.498 1.00 28.58 47 HIS B N 1
ATOM 1742 C CA . HIS B 1 50 ? -1.929 35.017 18.452 1.00 29.09 47 HIS B CA 1
ATOM 1743 C C . HIS B 1 50 ? -2.392 33.637 18.859 1.00 28.45 47 HIS B C 1
ATOM 1744 O O . HIS B 1 50 ? -1.593 32.727 19.023 1.00 28.82 47 HIS B O 1
ATOM 1751 N N . THR B 1 51 ? -3.689 33.475 19.064 1.00 28.21 48 THR B N 1
ATOM 1752 C CA . THR B 1 51 ? -4.208 32.187 19.497 1.00 28.53 48 THR B CA 1
ATOM 1753 C C . THR B 1 51 ? -4.076 31.127 18.403 1.00 28.34 48 THR B C 1
ATOM 1754 O O . THR B 1 51 ? -3.689 29.998 18.665 1.00 28.27 48 THR B O 1
ATOM 1758 N N . ALA B 1 52 ? -4.420 31.496 17.178 1.00 28.97 49 ALA B N 1
ATOM 1759 C CA . ALA B 1 52 ? -4.208 30.620 16.010 1.00 29.07 49 ALA B CA 1
ATOM 1760 C C . ALA B 1 52 ? -2.733 30.279 15.865 1.00 29.73 49 ALA B C 1
ATOM 1761 O O . ALA B 1 52 ? -2.361 29.121 15.674 1.00 29.70 49 ALA B O 1
ATOM 1763 N N . ARG B 1 53 ? -1.879 31.287 15.994 1.00 30.50 50 ARG B N 1
ATOM 1764 C CA A ARG B 1 53 ? -0.441 31.096 15.853 0.50 30.80 50 ARG B CA 1
ATOM 1765 C CA B ARG B 1 53 ? -0.431 31.094 15.872 0.50 30.83 50 ARG B CA 1
ATOM 1766 C C . ARG B 1 53 ? 0.154 30.147 16.917 1.00 30.80 50 ARG B C 1
ATOM 1767 O O . ARG B 1 53 ? 0.926 29.260 16.575 1.00 30.52 50 ARG B O 1
ATOM 1782 N N . GLU B 1 54 ? -0.212 30.333 18.187 1.00 31.43 51 GLU B N 1
ATOM 1783 C CA . GLU B 1 54 ? 0.294 29.480 19.284 1.00 31.69 51 GLU B CA 1
ATOM 1784 C C . GLU B 1 54 ? -0.167 28.025 19.135 1.00 31.17 51 GLU B C 1
ATOM 1785 O O . GLU B 1 54 ? 0.628 27.132 19.325 1.00 30.38 51 GLU B O 1
ATOM 1791 N N . LEU B 1 55 ? -1.421 27.795 18.751 1.00 30.69 52 LEU B N 1
ATOM 1792 C CA . LEU B 1 55 ? -1.902 26.444 18.528 1.00 29.82 52 LEU B CA 1
ATOM 1793 C C . LEU B 1 55 ? -1.148 25.811 17.391 1.00 30.29 52 LEU B C 1
ATOM 1794 O O . LEU B 1 55 ? -0.654 24.695 17.490 1.00 30.77 52 LEU B O 1
ATOM 1799 N N . ASP B 1 56 ? -1.035 26.543 16.292 1.00 30.26 53 ASP B N 1
ATOM 1800 C CA . ASP B 1 56 ? -0.420 26.037 15.074 1.00 29.91 53 ASP B CA 1
ATOM 1801 C C . ASP B 1 56 ? 1.032 25.697 15.343 1.00 29.78 53 ASP B C 1
ATOM 1802 O O . ASP B 1 56 ? 1.488 24.589 15.068 1.00 29.77 53 ASP B O 1
ATOM 1807 N N . LEU B 1 57 ? 1.781 26.644 15.885 1.00 30.25 54 LEU B N 1
ATOM 1808 C CA . LEU B 1 57 ? 3.211 26.435 16.079 1.00 30.71 54 LEU B CA 1
ATOM 1809 C C . LEU B 1 57 ? 3.500 25.279 17.093 1.00 29.90 54 LEU B C 1
ATOM 1810 O O . LEU B 1 57 ? 4.348 24.443 16.848 1.00 26.98 54 LEU B O 1
ATOM 1815 N N A GLN B 1 58 ? 2.751 25.213 18.178 0.50 29.37 55 GLN B N 1
ATOM 1816 N N B GLN B 1 58 ? 2.783 25.259 18.216 0.50 29.71 55 GLN B N 1
ATOM 1817 C CA A GLN B 1 58 ? 3.058 24.233 19.213 0.50 29.83 55 GLN B CA 1
ATOM 1818 C CA B GLN B 1 58 ? 3.028 24.246 19.255 0.50 30.35 55 GLN B CA 1
ATOM 1819 C C A GLN B 1 58 ? 2.556 22.830 18.879 0.50 29.76 55 GLN B C 1
ATOM 1820 C C B GLN B 1 58 ? 2.618 22.858 18.753 0.50 29.99 55 GLN B C 1
ATOM 1821 O O A GLN B 1 58 ? 3.207 21.841 19.236 0.50 30.11 55 GLN B O 1
ATOM 1822 O O B GLN B 1 58 ? 3.407 21.916 18.823 0.50 29.94 55 GLN B O 1
ATOM 1833 N N . ILE B 1 59 ? 1.413 22.735 18.219 1.00 29.39 56 ILE B N 1
ATOM 1834 C CA . ILE B 1 59 ? 0.937 21.437 17.718 1.00 30.14 56 ILE B CA 1
ATOM 1835 C C . ILE B 1 59 ? 1.773 20.959 16.541 1.00 30.41 56 ILE B C 1
ATOM 1836 O O . ILE B 1 59 ? 2.088 19.784 16.462 1.00 31.33 56 ILE B O 1
ATOM 1841 N N . SER B 1 60 ? 2.105 21.851 15.612 1.00 29.99 57 SER B N 1
ATOM 1842 C CA . SER B 1 60 ? 2.959 21.460 14.491 1.00 30.36 57 SER B CA 1
ATOM 1843 C C . SER B 1 60 ? 4.304 20.940 14.991 1.00 30.69 57 SER B C 1
ATOM 1844 O O . SER B 1 60 ? 4.839 19.959 14.449 1.00 30.06 57 SER B O 1
ATOM 1847 N N . ALA B 1 61 ? 4.855 21.592 16.016 1.00 31.41 58 ALA B N 1
ATOM 1848 C CA . ALA B 1 61 ? 6.115 21.122 16.600 1.00 31.49 58 ALA B CA 1
ATOM 1849 C C . ALA B 1 61 ? 5.938 19.703 17.171 1.00 32.01 58 ALA B C 1
ATOM 1850 O O . ALA B 1 61 ? 6.765 18.827 16.909 1.00 32.69 58 ALA B O 1
ATOM 1852 N N . LEU B 1 62 ? 4.868 19.458 17.915 1.00 32.19 59 LEU B N 1
ATOM 1853 C CA . LEU B 1 62 ? 4.615 18.113 18.457 1.00 32.10 59 LEU B CA 1
ATOM 1854 C C . LEU B 1 62 ? 4.451 17.096 17.339 1.00 33.56 59 LEU B C 1
ATOM 1855 O O . LEU B 1 62 ? 4.862 15.927 17.460 1.00 34.22 59 LEU B O 1
ATOM 1860 N N . ASN B 1 63 ? 3.880 17.561 16.242 1.00 33.91 60 ASN B N 1
ATOM 1861 C CA . ASN B 1 63 ? 3.606 16.736 15.102 1.00 35.11 60 ASN B CA 1
ATOM 1862 C C . ASN B 1 63 ? 4.800 16.582 14.157 1.00 35.04 60 ASN B C 1
ATOM 1863 O O . ASN B 1 63 ? 4.696 15.863 13.189 1.00 36.14 60 ASN B O 1
ATOM 1868 N N . HIS B 1 64 ? 5.925 17.251 14.438 1.00 34.45 61 HIS B N 1
ATOM 1869 C CA . HIS B 1 64 ? 7.112 17.217 13.595 1.00 35.03 61 HIS B CA 1
ATOM 1870 C C . HIS B 1 64 ? 6.830 17.682 12.169 1.00 35.67 61 HIS B C 1
ATOM 1871 O O . HIS B 1 64 ? 7.466 17.193 11.207 1.00 34.63 61 HIS B O 1
ATOM 1878 N N . SER B 1 65 ? 5.874 18.599 12.033 1.00 35.56 62 SER B N 1
ATOM 1879 C CA . SER B 1 65 ? 5.557 19.179 10.726 1.00 36.41 62 SER B CA 1
ATOM 1880 C C . SER B 1 65 ? 5.811 20.680 10.715 1.00 36.27 62 SER B C 1
ATOM 1881 O O . SER B 1 65 ? 5.869 21.314 11.772 1.00 36.11 62 SER B O 1
ATOM 1884 N N . ASP B 1 66 ? 5.999 21.239 9.519 1.00 36.53 63 ASP B N 1
ATOM 1885 C CA . ASP B 1 66 ? 6.119 22.685 9.371 1.00 36.44 63 ASP B CA 1
ATOM 1886 C C . ASP B 1 66 ? 4.769 23.258 9.749 1.00 34.48 63 ASP B C 1
ATOM 1887 O O . ASP B 1 66 ? 3.732 22.661 9.460 1.00 34.28 63 ASP B O 1
ATOM 1892 N N . PRO B 1 67 ? 4.772 24.414 10.398 1.00 33.09 64 PRO B N 1
ATOM 1893 C CA . PRO B 1 67 ? 3.531 25.040 10.802 1.00 32.30 64 PRO B CA 1
ATOM 1894 C C . PRO B 1 67 ? 2.680 25.461 9.624 1.00 31.16 64 PRO B C 1
ATOM 1895 O O . PRO B 1 67 ? 3.222 25.801 8.571 1.00 30.33 64 PRO B O 1
ATOM 1899 N N . LEU B 1 68 ? 1.367 25.456 9.813 1.00 30.43 65 LEU B N 1
ATOM 1900 C CA . LEU B 1 68 ? 0.420 25.886 8.777 1.00 30.44 65 LEU B CA 1
ATOM 1901 C C . LEU B 1 68 ? 0.654 27.286 8.272 1.00 29.76 65 LEU B C 1
ATOM 1902 O O . LEU B 1 68 ? 0.425 27.563 7.086 1.00 28.19 65 LEU B O 1
ATOM 1907 N N . TRP B 1 69 ? 1.127 28.153 9.174 1.00 29.62 66 TRP B N 1
ATOM 1908 C CA . TRP B 1 69 ? 1.502 29.547 8.864 1.00 29.82 66 TRP B CA 1
ATOM 1909 C C . TRP B 1 69 ? 2.364 29.635 7.605 1.00 30.25 66 TRP B C 1
ATOM 1910 O O . TRP B 1 69 ? 2.190 30.528 6.767 1.00 30.18 66 TRP B O 1
ATOM 1921 N N . LEU B 1 70 ? 3.303 28.696 7.489 1.00 31.10 67 LEU B N 1
ATOM 1922 C CA . LEU B 1 70 ? 4.177 28.581 6.322 1.00 31.09 67 LEU B CA 1
ATOM 1923 C C . LEU B 1 70 ? 3.616 27.626 5.291 1.00 31.46 67 LEU B C 1
ATOM 1924 O O . LEU B 1 70 ? 3.563 27.967 4.131 1.00 32.38 67 LEU B O 1
ATOM 1929 N N . SER B 1 71 ? 3.198 26.429 5.693 1.00 32.29 68 SER B N 1
ATOM 1930 C CA . SER B 1 71 ? 2.854 25.382 4.729 1.00 32.97 68 SER B CA 1
ATOM 1931 C C . SER B 1 71 ? 1.537 25.595 3.977 1.00 33.68 68 SER B C 1
ATOM 1932 O O . SER B 1 71 ? 1.412 25.121 2.854 1.00 34.80 68 SER B O 1
ATOM 1935 N N . GLN B 1 72 ? 0.560 26.278 4.586 1.00 34.32 69 GLN B N 1
ATOM 1936 C CA . GLN B 1 72 ? -0.676 26.695 3.903 1.00 33.96 69 GLN B CA 1
ATOM 1937 C C . GLN B 1 72 ? -0.628 28.176 3.492 1.00 33.75 69 GLN B C 1
ATOM 1938 O O . GLN B 1 72 ? -1.623 28.768 3.076 1.00 33.54 69 GLN B O 1
ATOM 1944 N N . HIS B 1 73 ? 0.541 28.778 3.633 1.00 33.26 70 HIS B N 1
ATOM 1945 C CA . HIS B 1 73 ? 0.791 30.161 3.224 1.00 32.74 70 HIS B CA 1
ATOM 1946 C C . HIS B 1 73 ? -0.030 31.234 3.889 1.00 30.77 70 HIS B C 1
ATOM 1947 O O . HIS B 1 73 ? -0.204 32.297 3.317 1.00 29.36 70 HIS B O 1
ATOM 1954 N N . TRP B 1 74 ? -0.443 31.009 5.138 1.00 30.64 71 TRP B N 1
ATOM 1955 C CA . TRP B 1 74 ? -1.161 32.053 5.854 1.00 30.09 71 TRP B CA 1
ATOM 1956 C C . TRP B 1 74 ? -0.282 33.312 5.950 1.00 30.04 71 TRP B C 1
ATOM 1957 O O . TRP B 1 74 ? -0.800 34.422 5.862 1.00 30.04 71 TRP B O 1
ATOM 1968 N N . THR B 1 75 ? 1.028 33.148 6.111 1.00 29.97 72 THR B N 1
ATOM 1969 C CA . THR B 1 75 ? 1.922 34.309 6.227 1.00 30.14 72 THR B CA 1
ATOM 1970 C C . THR B 1 75 ? 1.798 35.257 5.019 1.00 30.87 72 THR B C 1
ATOM 1971 O O . THR B 1 75 ? 1.830 36.499 5.166 1.00 31.02 72 THR B O 1
ATOM 1975 N N . GLU B 1 76 ? 1.619 34.681 3.838 1.00 29.92 73 GLU B N 1
ATOM 1976 C CA . GLU B 1 76 ? 1.481 35.482 2.647 1.00 31.05 73 GLU B CA 1
ATOM 1977 C C . GLU B 1 76 ? 0.105 36.134 2.578 1.00 30.47 73 GLU B C 1
ATOM 1978 O O . GLU B 1 76 ? -0.018 37.239 2.090 1.00 28.81 73 GLU B O 1
ATOM 1984 N N . LYS B 1 77 ? -0.919 35.462 3.103 1.00 30.94 74 LYS B N 1
ATOM 1985 C CA . LYS B 1 77 ? -2.276 36.035 3.118 1.00 31.50 74 LYS B CA 1
ATOM 1986 C C . LYS B 1 77 ? -2.371 37.224 4.091 1.00 30.65 74 LYS B C 1
ATOM 1987 O O . LYS B 1 77 ? -2.941 38.264 3.764 1.00 30.56 74 LYS B O 1
ATOM 1993 N N . PHE B 1 78 ? -1.781 37.087 5.267 1.00 29.78 75 PHE B N 1
ATOM 1994 C CA . PHE B 1 78 ? -1.731 38.184 6.241 1.00 30.06 75 PHE B CA 1
ATOM 1995 C C . PHE B 1 78 ? -0.778 39.301 5.812 1.00 29.98 75 PHE B C 1
ATOM 1996 O O . PHE B 1 78 ? -1.056 40.476 6.028 1.00 28.52 75 PHE B O 1
ATOM 2004 N N . ALA B 1 79 ? 0.360 38.934 5.228 1.00 29.93 76 ALA B N 1
ATOM 2005 C CA . ALA B 1 79 ? 1.356 39.927 4.808 1.00 30.15 76 ALA B CA 1
ATOM 2006 C C . ALA B 1 79 ? 1.664 40.951 5.897 1.00 29.90 76 ALA B C 1
ATOM 2007 O O . ALA B 1 79 ? 1.678 42.155 5.627 1.00 29.94 76 ALA B O 1
ATOM 2009 N N . LEU B 1 80 ? 1.885 40.475 7.117 1.00 30.33 77 LEU B N 1
ATOM 2010 C CA . LEU B 1 80 ? 2.208 41.345 8.238 1.00 31.19 77 LEU B CA 1
ATOM 2011 C C . LEU B 1 80 ? 3.607 41.911 8.100 1.00 31.62 77 LEU B C 1
ATOM 2012 O O . LEU B 1 80 ? 4.494 41.206 7.663 1.00 30.67 77 LEU B O 1
ATOM 2017 N N . ASP B 1 81 ? 3.775 43.168 8.520 1.00 33.30 78 ASP B N 1
ATOM 2018 C CA . ASP B 1 81 ? 5.088 43.820 8.688 1.00 34.93 78 ASP B CA 1
ATOM 2019 C C . ASP B 1 81 ? 5.893 43.319 9.904 1.00 35.79 78 ASP B C 1
ATOM 2020 O O . ASP B 1 81 ? 6.391 44.108 10.689 1.00 36.01 78 ASP B O 1
ATOM 2025 N N . LEU B 1 82 ? 6.021 42.006 10.035 1.00 37.16 79 LEU B N 1
ATOM 2026 C CA . LEU B 1 82 ? 6.724 41.353 11.134 1.00 38.36 79 LEU B CA 1
ATOM 2027 C C . LEU B 1 82 ? 7.288 40.044 10.589 1.00 39.61 79 LEU B C 1
ATOM 2028 O O . LEU B 1 82 ? 6.679 39.427 9.720 1.00 39.61 79 LEU B O 1
ATOM 2033 N N . PRO B 1 83 ? 8.434 39.590 11.114 1.00 41.04 80 PRO B N 1
ATOM 2034 C CA . PRO B 1 83 ? 9.000 38.354 10.564 1.00 41.59 80 PRO B CA 1
ATOM 2035 C C . PRO B 1 83 ? 8.212 37.118 10.995 1.00 42.34 80 PRO B C 1
ATOM 2036 O O . PRO B 1 83 ? 7.521 37.138 12.024 1.00 41.92 80 PRO B O 1
ATOM 2040 N N . ASP B 1 84 ? 8.306 36.054 10.203 1.00 43.37 81 ASP B N 1
ATOM 2041 C CA . ASP B 1 84 ? 7.679 34.763 10.546 1.00 44.60 81 ASP B CA 1
ATOM 2042 C C . ASP B 1 84 ? 8.243 34.108 11.822 1.00 45.52 81 ASP B C 1
ATOM 2043 O O . ASP B 1 84 ? 7.580 33.260 12.433 1.00 45.82 81 ASP B O 1
ATOM 2048 N N . GLU B 1 85 ? 9.451 34.512 12.216 1.00 46.68 82 GLU B N 1
ATOM 2049 C CA . GLU B 1 85 ? 10.049 34.084 13.493 1.00 48.07 82 GLU B CA 1
ATOM 2050 C C . GLU B 1 85 ? 9.647 34.989 14.687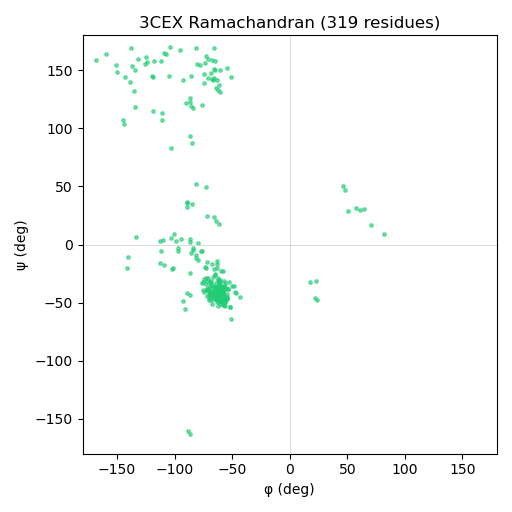 1.00 48.92 82 GLU B C 1
ATOM 2051 O O . GLU B 1 85 ? 10.136 34.771 15.799 1.00 49.20 82 GLU B O 1
ATOM 2057 N N . THR B 1 86 ? 8.753 35.971 14.468 1.00 49.57 83 THR B N 1
ATOM 2058 C CA . THR B 1 86 ? 8.357 36.935 15.519 1.00 50.05 83 THR B CA 1
ATOM 2059 C C . THR B 1 86 ? 7.925 36.241 16.825 1.00 50.90 83 THR B C 1
ATOM 2060 O O . THR B 1 86 ? 7.308 35.165 16.807 1.00 50.59 83 THR B O 1
ATOM 2064 N N . GLU B 1 87 ? 8.258 36.858 17.952 1.00 52.07 84 GLU B N 1
ATOM 2065 C CA . GLU B 1 87 ? 7.955 36.250 19.259 1.00 53.28 84 GLU B CA 1
ATOM 2066 C C . GLU B 1 87 ? 6.741 36.928 19.922 1.00 53.62 84 GLU B C 1
ATOM 2067 O O . GLU B 1 87 ? 6.897 37.829 20.747 1.00 53.54 84 GLU B O 1
ATOM 2073 N N . ASP B 1 88 ? 5.537 36.500 19.537 1.00 54.24 85 ASP B N 1
ATOM 2074 C CA . ASP B 1 88 ? 4.279 37.102 20.051 1.00 54.80 85 ASP B CA 1
ATOM 2075 C C . ASP B 1 88 ? 4.071 37.014 21.592 1.00 55.16 85 ASP B C 1
ATOM 2076 O O . ASP B 1 88 ? 3.447 37.896 22.202 1.00 55.66 85 ASP B O 1
ATOM 2081 N N . TRP B 1 89 ? 4.612 35.958 22.201 1.00 55.30 86 TRP B N 1
ATOM 2082 C CA A TRP B 1 89 ? 4.691 35.817 23.662 0.50 55.27 86 TRP B CA 1
ATOM 2083 C CA B TRP B 1 89 ? 4.687 35.834 23.673 0.50 55.15 86 TRP B CA 1
ATOM 2084 C C . TRP B 1 89 ? 5.586 36.925 24.273 1.00 55.24 86 TRP B C 1
ATOM 2085 O O . TRP B 1 89 ? 5.710 37.028 25.490 1.00 55.46 86 TRP B O 1
ATOM 2106 N N . HIS B 1 90 ? 6.195 37.743 23.400 1.00 54.63 87 HIS B N 1
ATOM 2107 C CA . HIS B 1 90 ? 7.256 38.695 23.733 1.00 54.09 87 HIS B CA 1
ATOM 2108 C C . HIS B 1 90 ? 7.067 40.119 23.129 1.00 52.94 87 HIS B C 1
ATOM 2109 O O . HIS B 1 90 ? 7.962 40.955 23.239 1.00 52.68 87 HIS B O 1
ATOM 2116 N N . HIS B 1 91 ? 5.923 40.393 22.494 1.00 51.63 88 HIS B N 1
ATOM 2117 C CA . HIS B 1 91 ? 5.759 41.622 21.692 1.00 50.82 88 HIS B CA 1
ATOM 2118 C C . HIS B 1 91 ? 5.869 42.903 22.514 1.00 49.37 88 HIS B C 1
ATOM 2119 O O . HIS B 1 91 ? 5.365 42.969 23.632 1.00 49.70 88 HIS B O 1
ATOM 2126 N N . THR B 1 92 ? 6.509 43.923 21.940 1.00 47.77 89 THR B N 1
ATOM 2127 C CA . THR B 1 92 ? 6.317 45.292 22.390 1.00 45.82 89 THR B CA 1
ATOM 2128 C C . THR B 1 92 ? 4.923 45.759 21.940 1.00 45.24 89 THR B C 1
ATOM 2129 O O . THR B 1 92 ? 4.326 45.148 21.049 1.00 44.76 89 THR B O 1
ATOM 2133 N N . PRO B 1 93 ? 4.396 46.843 22.543 1.00 44.22 90 PRO B N 1
ATOM 2134 C CA . PRO B 1 93 ? 3.151 47.448 22.046 1.00 43.49 90 PRO B CA 1
ATOM 2135 C C . PRO B 1 93 ? 3.201 47.884 20.574 1.00 43.13 90 PRO B C 1
ATOM 2136 O O . PRO B 1 93 ? 2.161 47.850 19.890 1.00 43.15 90 PRO B O 1
ATOM 2140 N N . GLU B 1 94 ? 4.387 48.289 20.099 1.00 42.23 91 GLU B N 1
ATOM 2141 C CA A GLU B 1 94 ? 4.542 48.679 18.700 0.50 42.08 91 GLU B CA 1
ATOM 2142 C CA B GLU B 1 94 ? 4.593 48.681 18.706 0.50 41.85 91 GLU B CA 1
ATOM 2143 C C . GLU B 1 94 ? 4.585 47.462 17.777 1.00 41.75 91 GLU B C 1
ATOM 2144 O O . GLU B 1 94 ? 4.096 47.532 16.652 1.00 41.52 91 GLU B O 1
ATOM 2155 N N . GLU B 1 95 ? 5.154 46.347 18.241 1.00 41.28 92 GLU B N 1
ATOM 2156 C CA . GLU B 1 95 ? 5.119 45.102 17.470 1.00 40.57 92 GLU B CA 1
ATOM 2157 C C . GLU B 1 95 ? 3.657 44.634 17.331 1.00 39.71 92 GLU B C 1
ATOM 2158 O O . GLU B 1 95 ? 3.209 44.282 16.239 1.00 38.75 92 GLU B O 1
ATOM 2164 N N . ALA B 1 96 ? 2.925 44.642 18.451 1.00 38.51 93 ALA B N 1
ATOM 2165 C CA . ALA B 1 96 ? 1.527 44.201 18.490 1.00 37.48 93 ALA B CA 1
ATOM 2166 C C . ALA B 1 96 ? 0.614 45.028 17.575 1.00 36.57 93 ALA B C 1
ATOM 2167 O O . ALA B 1 96 ? -0.315 44.496 16.991 1.00 35.91 93 ALA B O 1
ATOM 2169 N N . ALA B 1 97 ? 0.929 46.313 17.408 1.00 36.17 94 ALA B N 1
ATOM 2170 C CA . ALA B 1 97 ? 0.155 47.231 16.554 1.00 35.57 94 ALA B CA 1
ATOM 2171 C C . ALA B 1 97 ? 0.195 46.889 15.053 1.00 34.63 94 ALA B C 1
ATOM 2172 O O . ALA B 1 97 ? -0.660 47.334 14.299 1.00 34.29 94 ALA B O 1
ATOM 2174 N N . LYS B 1 98 ? 1.205 46.130 14.636 1.00 33.93 95 LYS B N 1
ATOM 2175 C CA . LYS B 1 98 ? 1.363 45.721 13.238 1.00 33.55 95 LYS B CA 1
ATOM 2176 C C . LYS B 1 98 ? 0.487 44.515 12.883 1.00 32.88 95 LYS B C 1
ATOM 2177 O O . LYS B 1 98 ? 0.360 44.163 11.706 1.00 32.69 95 LYS B O 1
ATOM 2183 N N . VAL B 1 99 ? -0.086 43.859 13.891 1.00 31.60 96 VAL B N 1
ATOM 2184 C CA . VAL B 1 99 ? -1.012 42.766 13.631 1.00 31.14 96 VAL B CA 1
ATOM 2185 C C . VAL B 1 99 ? -2.405 43.351 13.391 1.00 31.06 96 VAL B C 1
ATOM 2186 O O . VAL B 1 99 ? -3.214 43.522 14.317 1.00 31.27 96 VAL B O 1
ATOM 2190 N N . VAL B 1 100 ? -2.645 43.694 12.129 1.00 30.45 97 VAL B N 1
ATOM 2191 C CA . VAL B 1 100 ? -3.910 44.225 11.664 1.00 30.41 97 VAL B CA 1
ATOM 2192 C C . VAL B 1 100 ? -4.252 43.496 10.380 1.00 30.35 97 VAL B C 1
ATOM 2193 O O . VAL B 1 100 ? -3.341 43.103 9.662 1.00 30.28 97 VAL B O 1
ATOM 2197 N N . VAL B 1 101 ? -5.546 43.326 10.087 1.00 30.98 98 VAL B N 1
ATOM 2198 C CA . VAL B 1 101 ? -6.027 42.687 8.838 1.00 31.51 98 VAL B CA 1
ATOM 2199 C C . VAL B 1 101 ? -6.998 43.587 8.044 1.00 31.51 98 VAL B C 1
ATOM 2200 O O . VAL B 1 101 ? -7.619 44.480 8.612 1.00 30.56 98 VAL B O 1
ATOM 2204 N N . ALA B 1 102 ? -7.112 43.326 6.735 1.00 32.34 99 ALA B N 1
ATOM 2205 C CA . ALA B 1 102 ? -8.079 43.998 5.850 1.00 33.22 99 ALA B CA 1
ATOM 2206 C C . ALA B 1 102 ? -9.437 43.293 5.863 1.00 34.05 99 ALA B C 1
ATOM 2207 O O . ALA B 1 102 ? -10.463 43.899 5.554 1.00 35.07 99 ALA B O 1
ATOM 2209 N N . GLU B 1 103 ? -9.437 42.008 6.199 1.00 35.07 100 GLU B N 1
ATOM 2210 C CA . GLU B 1 103 ? -10.657 41.212 6.188 1.00 34.81 100 GLU B CA 1
ATOM 2211 C C . GLU B 1 103 ? -10.749 40.361 7.458 1.00 34.10 100 GLU B C 1
ATOM 2212 O O . GLU B 1 103 ? -9.795 39.670 7.812 1.00 33.49 100 GLU B O 1
ATOM 2218 N N . LYS B 1 104 ? -11.918 40.392 8.098 1.00 33.33 101 LYS B N 1
ATOM 2219 C CA . LYS B 1 104 ? -12.177 39.592 9.269 1.00 33.43 101 LYS B CA 1
ATOM 2220 C C . LYS B 1 104 ? -12.105 38.094 8.959 1.00 33.45 101 LYS B C 1
ATOM 2221 O O . LYS B 1 104 ? -11.644 37.319 9.800 1.00 32.23 101 LYS B O 1
ATOM 2227 N N . GLN B 1 105 ? -12.582 37.697 7.775 1.00 33.32 102 GLN B N 1
ATOM 2228 C CA . GLN B 1 105 ? -12.600 36.302 7.372 1.00 33.31 102 GLN B CA 1
ATOM 2229 C C . GLN B 1 105 ? -11.244 35.585 7.487 1.00 33.07 102 GLN B C 1
ATOM 2230 O O . GLN B 1 105 ? -11.187 34.388 7.730 1.00 32.12 102 GLN B O 1
ATOM 2236 N N . LEU B 1 106 ? -10.160 36.314 7.286 1.00 32.64 103 LEU B N 1
ATOM 2237 C CA . LEU B 1 106 ? -8.839 35.738 7.390 1.00 32.73 103 LEU B CA 1
ATOM 2238 C C . LEU B 1 106 ? -8.549 35.170 8.796 1.00 32.04 103 LEU B C 1
ATOM 2239 O O . LEU B 1 106 ? -7.997 34.081 8.929 1.00 30.64 103 LEU B O 1
ATOM 2244 N N . LEU B 1 107 ? -8.919 35.941 9.812 1.00 31.45 104 LEU B N 1
ATOM 2245 C CA . LEU B 1 107 ? -8.785 35.555 11.217 1.00 31.39 104 LEU B CA 1
ATOM 2246 C C . LEU B 1 107 ? -9.606 34.325 11.498 1.00 30.87 104 LEU B C 1
ATOM 2247 O O . LEU B 1 107 ? -9.131 33.417 12.176 1.00 31.40 104 LEU B O 1
ATOM 2252 N N . SER B 1 108 ? -10.842 34.300 10.990 1.00 30.22 105 SER B N 1
ATOM 2253 C CA . SER B 1 108 ? -11.722 33.149 11.179 1.00 30.48 105 SER B CA 1
ATOM 2254 C C . SER B 1 108 ? -11.159 31.911 10.520 1.00 30.58 105 SER B C 1
ATOM 2255 O O . SER B 1 108 ? -11.144 30.820 11.121 1.00 30.47 105 SER B O 1
ATOM 2258 N N . ASP B 1 109 ? -10.645 32.090 9.314 1.00 29.03 106 ASP B N 1
ATOM 2259 C CA . ASP B 1 109 ? -10.120 30.964 8.575 1.00 28.99 106 ASP B CA 1
ATOM 2260 C C . ASP B 1 109 ? -8.837 30.443 9.180 1.00 27.94 106 ASP B C 1
ATOM 2261 O O . ASP B 1 109 ? -8.691 29.234 9.296 1.00 27.67 106 ASP B O 1
ATOM 2266 N N . TYR B 1 110 ? -7.907 31.317 9.585 1.00 27.45 107 TYR B N 1
ATOM 2267 C CA . TYR B 1 110 ? -6.657 30.821 10.180 1.00 27.89 107 TYR B CA 1
ATOM 2268 C C . TYR B 1 110 ? -6.920 30.181 11.555 1.00 27.96 107 TYR B C 1
ATOM 2269 O O . TYR B 1 110 ? -6.372 29.124 11.891 1.00 27.78 107 TYR B O 1
ATOM 2278 N N . LEU B 1 111 ? -7.788 30.785 12.353 1.00 28.29 108 LEU B N 1
ATOM 2279 C CA . LEU B 1 111 ? -8.110 30.194 13.658 1.00 28.56 108 LEU B CA 1
ATOM 2280 C C . LEU B 1 111 ? -8.811 28.844 13.468 1.00 29.33 108 LEU B C 1
ATOM 2281 O O . LEU B 1 111 ? -8.449 27.859 14.169 1.00 29.98 108 LEU B O 1
ATOM 2286 N N . ALA B 1 112 ? -9.735 28.751 12.498 1.00 29.68 109 ALA B N 1
ATOM 2287 C CA . ALA B 1 112 ? -10.401 27.469 12.226 1.00 29.75 109 ALA B CA 1
ATOM 2288 C C . ALA B 1 112 ? -9.383 26.410 11.824 1.00 30.09 109 ALA B C 1
ATOM 2289 O O . ALA B 1 112 ? -9.446 25.282 12.301 1.00 30.74 109 ALA B O 1
ATOM 2291 N N . ALA B 1 113 ? -8.417 26.770 10.989 1.00 30.29 110 ALA B N 1
ATOM 2292 C CA . ALA B 1 113 ? -7.405 25.810 10.561 1.00 30.46 110 ALA B CA 1
ATOM 2293 C C . ALA B 1 113 ? -6.568 25.310 11.738 1.00 30.67 110 ALA B C 1
ATOM 2294 O O . ALA B 1 113 ? -6.293 24.120 11.841 1.00 30.55 110 ALA B O 1
ATOM 2296 N N . SER B 1 114 ? -6.173 26.214 12.626 1.00 30.94 111 SER B N 1
ATOM 2297 C CA . SER B 1 114 ? -5.336 25.857 13.749 1.00 30.98 111 SER B CA 1
ATOM 2298 C C . SER B 1 114 ? -6.096 25.048 14.791 1.00 31.34 111 SER B C 1
ATOM 2299 O O . SER B 1 114 ? -5.519 24.162 15.390 1.00 30.76 111 SER B O 1
ATOM 2302 N N . VAL B 1 115 ? -7.363 25.384 15.028 1.00 31.13 112 VAL B N 1
ATOM 2303 C CA . VAL B 1 115 ? -8.224 24.580 15.921 1.00 30.88 112 VAL B CA 1
ATOM 2304 C C . VAL B 1 115 ? -8.430 23.166 15.366 1.00 30.38 112 VAL B C 1
ATOM 2305 O O . VAL B 1 115 ? -8.350 22.215 16.112 1.00 29.95 112 VAL B O 1
ATOM 2309 N N . ALA B 1 116 ? -8.655 23.030 14.057 1.00 30.98 113 ALA B N 1
ATOM 2310 C CA . ALA B 1 116 ? -8.823 21.706 13.427 1.00 31.40 113 ALA B CA 1
ATOM 2311 C C . ALA B 1 116 ? -7.539 20.858 13.539 1.00 31.81 113 ALA B C 1
ATOM 2312 O O . ALA B 1 116 ? -7.596 19.646 13.755 1.00 31.85 113 ALA B O 1
ATOM 2314 N N . LEU B 1 117 ? -6.387 21.492 13.368 1.00 31.70 114 LEU B N 1
ATOM 2315 C CA . LEU B 1 117 ? -5.105 20.822 13.582 1.00 32.06 114 LEU B CA 1
ATOM 2316 C C . LEU B 1 117 ? -4.960 20.269 15.011 1.00 30.93 114 LEU B C 1
ATOM 2317 O O . LEU B 1 117 ? -4.568 19.119 15.228 1.00 31.09 114 LEU B O 1
ATOM 2322 N N . THR B 1 118 ? -5.282 21.113 15.976 1.00 31.85 115 THR B N 1
ATOM 2323 C CA . THR B 1 118 ? -5.200 20.759 17.396 1.00 31.56 115 THR B CA 1
ATOM 2324 C C . THR B 1 118 ? -6.132 19.592 17.733 1.00 32.28 115 THR B C 1
ATOM 2325 O O . THR B 1 118 ? -5.743 18.643 18.442 1.00 30.11 115 THR B O 1
ATOM 2329 N N . LYS B 1 119 ? -7.355 19.658 17.229 1.00 30.94 116 LYS B N 1
ATOM 2330 C CA . LYS B 1 119 ? -8.323 18.600 17.494 1.00 32.65 116 LYS B CA 1
ATOM 2331 C C . LYS B 1 119 ? -7.945 17.298 16.821 1.00 32.03 116 LYS B C 1
ATOM 2332 O O . LYS B 1 119 ? -8.160 16.225 17.386 1.00 31.33 116 LYS B O 1
ATOM 2338 N N . SER B 1 120 ? -7.351 17.379 15.634 1.00 30.79 117 SER B N 1
ATOM 2339 C CA . SER B 1 120 ? -6.860 16.176 14.979 1.00 32.06 117 SER B CA 1
ATOM 2340 C C . SER B 1 120 ? -5.715 15.534 15.796 1.00 31.52 117 SER B C 1
ATOM 2341 O O . SER B 1 120 ? -5.680 14.298 16.017 1.00 31.01 117 SER B O 1
ATOM 2344 N N . TYR B 1 121 ? -4.828 16.375 16.302 1.00 30.96 118 TYR B N 1
ATOM 2345 C CA . TYR B 1 121 ? -3.722 15.907 17.134 1.00 31.54 118 TYR B CA 1
ATOM 2346 C C . TYR B 1 121 ? -4.245 15.270 18.427 1.00 31.52 118 TYR B C 1
ATOM 2347 O O . TYR B 1 121 ? -3.812 14.167 18.792 1.00 29.27 118 TYR B O 1
ATOM 2356 N N . LEU B 1 122 ? -5.199 15.939 19.078 1.00 31.19 119 LEU B N 1
ATOM 2357 C CA . LEU B 1 122 ? -5.785 15.457 20.325 1.00 32.89 119 LEU B CA 1
ATOM 2358 C C . LEU B 1 122 ? -6.522 14.132 20.113 1.00 33.95 119 LEU B C 1
ATOM 2359 O O . LEU B 1 122 ? -6.450 13.227 20.947 1.00 33.89 119 LEU B O 1
ATOM 2364 N N . ASP B 1 123 ? -7.222 14.015 18.994 1.00 35.06 120 ASP B N 1
ATOM 2365 C CA . ASP B 1 123 ? -7.911 12.766 18.638 1.00 36.28 120 ASP B CA 1
ATOM 2366 C C . ASP B 1 123 ? -7.000 11.561 18.375 1.00 37.28 120 ASP B C 1
ATOM 2367 O O . ASP B 1 123 ? -7.451 10.426 18.527 1.00 37.35 120 ASP B O 1
ATOM 2372 N N . GLN B 1 124 ? -5.744 11.805 17.971 1.00 37.95 121 GLN B N 1
ATOM 2373 C CA . GLN B 1 124 ? -4.811 10.759 17.519 1.00 39.09 121 GLN B CA 1
ATOM 2374 C C . GLN B 1 124 ? -3.784 10.334 18.554 1.00 39.22 121 GLN B C 1
ATOM 2375 O O . GLN B 1 124 ? -3.221 9.260 18.449 1.00 38.73 121 GLN B O 1
ATOM 2381 N N . ILE B 1 125 ? -3.537 11.178 19.552 1.00 39.84 122 ILE B N 1
ATOM 2382 C CA . ILE B 1 125 ? -2.430 10.963 20.464 1.00 40.04 122 ILE B CA 1
ATOM 2383 C C . ILE B 1 125 ? -2.830 9.815 21.408 1.00 40.65 122 ILE B C 1
ATOM 2384 O O . ILE B 1 125 ? -3.996 9.688 21.778 1.00 40.70 122 ILE B O 1
ATOM 2389 N N . LYS B 1 126 ? -1.875 8.930 21.695 1.00 40.30 123 LYS B N 1
ATOM 2390 C CA . LYS B 1 126 ? -2.105 7.792 22.577 1.00 40.25 123 LYS B CA 1
ATOM 2391 C C . LYS B 1 126 ? -1.720 8.178 23.989 1.00 39.30 123 LYS B C 1
ATOM 2392 O O . LYS B 1 126 ? -0.733 8.857 24.199 1.00 37.92 123 LYS B O 1
ATOM 2398 N N . GLU B 1 127 ? -2.493 7.712 24.960 1.00 38.71 124 GLU B N 1
ATOM 2399 C CA . GLU B 1 127 ? -2.268 8.020 26.354 1.00 39.79 124 GLU B CA 1
ATOM 2400 C C . GLU B 1 127 ? -0.810 7.844 26.810 1.00 38.91 124 GLU B C 1
ATOM 2401 O O . GLU B 1 127 ? -0.282 8.638 27.603 1.00 38.67 124 GLU B O 1
ATOM 2407 N N . GLU B 1 128 ? -0.157 6.790 26.349 1.00 38.41 125 GLU B N 1
ATOM 2408 C CA . GLU B 1 128 ? 1.196 6.520 26.837 1.00 38.63 125 GLU B CA 1
ATOM 2409 C C . GLU B 1 128 ? 2.224 7.516 26.284 1.00 37.88 125 GLU B C 1
ATOM 2410 O O . GLU B 1 128 ? 3.318 7.613 26.815 1.00 38.74 125 GLU B O 1
ATOM 2416 N N . GLN B 1 129 ? 1.859 8.265 25.245 1.00 36.19 126 GLN B N 1
ATOM 2417 C CA . GLN B 1 129 ? 2.721 9.310 24.700 1.00 35.42 126 GLN B CA 1
ATOM 2418 C C . GLN B 1 129 ? 2.663 10.632 25.479 1.00 33.88 126 GLN B C 1
ATOM 2419 O O . GLN B 1 129 ? 3.456 11.538 25.226 1.00 32.15 126 GLN B O 1
ATOM 2425 N N . LEU B 1 130 ? 1.728 10.752 26.418 1.00 32.99 127 LEU B N 1
ATOM 2426 C CA . LEU B 1 130 ? 1.500 12.026 27.104 1.00 33.39 127 LEU B CA 1
ATOM 2427 C C . LEU B 1 130 ? 2.614 12.399 28.049 1.00 33.12 127 LEU B C 1
ATOM 2428 O O . LEU B 1 130 ? 2.884 13.575 28.276 1.00 31.98 127 LEU B O 1
ATOM 2433 N N . SER B 1 131 ? 3.279 11.389 28.584 1.00 32.61 128 SER B N 1
ATOM 2434 C CA . SER B 1 131 ? 4.408 11.612 29.465 1.00 32.39 128 SER B CA 1
ATOM 2435 C C . SER B 1 131 ? 5.753 11.781 28.749 1.00 32.65 128 SER B C 1
ATOM 2436 O O . SER B 1 131 ? 6.749 11.933 29.428 1.00 32.46 128 SER B O 1
ATOM 2439 N N . ASP B 1 132 ? 5.806 11.765 27.405 1.00 32.53 129 ASP B N 1
ATOM 2440 C CA . ASP B 1 132 ? 7.085 11.968 26.687 1.00 32.27 129 ASP B CA 1
ATOM 2441 C C . ASP B 1 132 ? 7.602 13.365 27.053 1.00 32.08 129 ASP B C 1
ATOM 2442 O O . ASP B 1 132 ? 6.840 14.332 27.065 1.00 29.94 129 ASP B O 1
ATOM 2447 N N . VAL B 1 133 ? 8.898 13.469 27.320 1.00 32.16 130 VAL B N 1
ATOM 2448 C CA . VAL B 1 133 ? 9.521 14.722 27.676 1.00 33.13 130 VAL B CA 1
ATOM 2449 C C . VAL B 1 133 ? 9.885 15.439 26.360 1.00 34.07 130 VAL B C 1
ATOM 2450 O O . VAL B 1 133 ? 10.648 14.914 25.554 1.00 33.15 130 VAL B O 1
ATOM 2454 N N . ILE B 1 134 ? 9.325 16.626 26.138 1.00 35.41 131 ILE B N 1
ATOM 2455 C CA . ILE B 1 134 ? 9.599 17.327 24.891 1.00 37.96 131 ILE B CA 1
ATOM 2456 C C . ILE B 1 134 ? 10.403 18.618 25.035 1.00 39.52 131 ILE B C 1
ATOM 2457 O O . ILE B 1 134 ? 10.918 19.122 24.045 1.00 39.90 131 ILE B O 1
ATOM 2462 N N . ASP B 1 135 ? 10.512 19.171 26.228 1.00 41.73 132 ASP B N 1
ATOM 2463 C CA . ASP B 1 135 ? 11.383 20.320 26.427 1.00 43.21 132 ASP B CA 1
ATOM 2464 C C . ASP B 1 135 ? 12.060 20.262 27.787 1.00 44.49 132 ASP B C 1
ATOM 2465 O O . ASP B 1 135 ? 11.444 20.537 28.809 1.00 43.62 132 ASP B O 1
ATOM 2470 N N . LYS B 1 136 ? 13.343 19.891 27.772 1.00 46.20 133 LYS B N 1
ATOM 2471 C CA . LYS B 1 136 ? 14.197 19.922 28.962 1.00 48.05 133 LYS B CA 1
ATOM 2472 C C . LYS B 1 136 ? 14.739 21.332 29.301 1.00 49.00 133 LYS B C 1
ATOM 2473 O O . LYS B 1 136 ? 15.467 21.484 30.262 1.00 49.40 133 LYS B O 1
ATOM 2479 N N . ASN B 1 137 ? 14.385 22.364 28.540 1.00 50.79 134 ASN B N 1
ATOM 2480 C CA . ASN B 1 137 ? 14.846 23.738 28.856 1.00 51.51 134 ASN B CA 1
ATOM 2481 C C . ASN B 1 137 ? 13.935 24.408 29.890 1.00 52.49 134 ASN B C 1
ATOM 2482 O O . ASN B 1 137 ? 13.696 25.628 29.842 1.00 52.67 134 ASN B O 1
ATOM 2487 N N . TRP B 1 138 ? 13.423 23.601 30.816 1.00 52.80 135 TRP B N 1
ATOM 2488 C CA . TRP B 1 138 ? 12.393 24.035 31.740 1.00 52.97 135 TRP B CA 1
ATOM 2489 C C . TRP B 1 138 ? 12.533 23.243 33.018 1.00 51.09 135 TRP B C 1
ATOM 2490 O O . TRP B 1 138 ? 13.081 22.135 33.015 1.00 50.45 135 TRP B O 1
ATOM 2501 N N . THR B 1 139 ? 12.058 23.839 34.107 1.00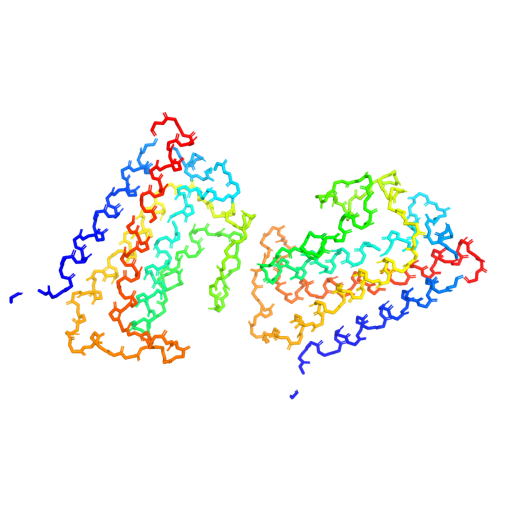 49.05 136 THR B N 1
ATOM 2502 C CA . THR B 1 139 ? 12.021 23.175 35.404 1.00 47.50 136 THR B CA 1
ATOM 2503 C C . THR B 1 139 ? 10.637 23.434 36.013 1.00 45.48 136 THR B C 1
ATOM 2504 O O . THR B 1 139 ? 10.217 24.592 36.154 1.00 46.06 136 THR B O 1
ATOM 2508 N N . PRO B 1 140 ? 9.866 22.355 36.250 1.00 41.90 137 PRO B N 1
ATOM 2509 C CA . PRO B 1 140 ? 10.200 21.019 35.768 1.00 39.08 137 PRO B CA 1
ATOM 2510 C C . PRO B 1 140 ? 10.145 20.964 34.233 1.00 37.49 137 PRO B C 1
ATOM 2511 O O . PRO B 1 140 ? 9.621 21.890 33.591 1.00 36.57 137 PRO B O 1
ATOM 2515 N N . PRO B 1 141 ? 10.645 19.873 33.650 1.00 35.84 138 PRO B N 1
ATOM 2516 C CA . PRO B 1 141 ? 10.630 19.664 32.206 1.00 35.34 138 PRO B CA 1
ATOM 2517 C C . PRO B 1 141 ? 9.202 19.654 31.648 1.00 34.41 138 PRO B C 1
ATOM 2518 O O . PRO B 1 141 ? 8.273 19.275 32.349 1.00 33.44 138 PRO B O 1
ATOM 2522 N N . VAL B 1 142 ? 9.047 20.074 30.399 1.00 32.71 139 VAL B N 1
ATOM 2523 C CA . VAL B 1 142 ? 7.754 20.068 29.748 1.00 32.50 139 VAL B CA 1
ATOM 2524 C C . VAL B 1 142 ? 7.526 18.736 29.019 1.00 31.32 139 VAL B C 1
ATOM 2525 O O . VAL B 1 142 ? 8.297 18.368 28.128 1.00 30.64 139 VAL B O 1
ATOM 2529 N N . THR B 1 143 ? 6.458 18.054 29.398 1.00 29.49 140 THR B N 1
ATOM 2530 C CA . THR B 1 143 ? 6.000 16.841 28.735 1.00 29.93 140 THR B CA 1
ATOM 2531 C C . THR B 1 143 ? 4.927 17.179 27.710 1.00 30.22 140 THR B C 1
ATOM 2532 O O . THR B 1 143 ? 4.408 18.302 27.666 1.00 29.93 140 THR B O 1
ATOM 2536 N N . ARG B 1 144 ? 4.608 16.213 26.860 1.00 30.48 141 ARG B N 1
ATOM 2537 C CA . ARG B 1 144 ? 3.547 16.408 25.866 1.00 31.71 141 ARG B CA 1
ATOM 2538 C C . ARG B 1 144 ? 2.241 16.823 26.543 1.00 30.77 141 ARG B C 1
ATOM 2539 O O . ARG B 1 144 ? 1.580 17.763 26.109 1.00 29.81 141 ARG B O 1
ATOM 2547 N N . GLN B 1 145 ? 1.886 16.141 27.621 1.00 30.38 142 GLN B N 1
ATOM 2548 C CA . GLN B 1 145 ? 0.720 16.513 28.454 1.00 31.88 142 GLN B CA 1
ATOM 2549 C C . GLN B 1 145 ? 0.697 17.970 28.917 1.00 30.41 142 GLN B C 1
ATOM 2550 O O . GLN B 1 145 ? -0.276 18.700 28.715 1.00 30.67 142 GLN B O 1
ATOM 2556 N N . VAL B 1 146 ? 1.773 18.410 29.548 1.00 30.62 143 VAL B N 1
ATOM 2557 C CA . VAL B 1 146 ? 1.882 19.830 29.937 1.00 30.04 143 VAL B CA 1
ATOM 2558 C C . VAL B 1 146 ? 1.707 20.813 28.750 1.00 30.91 143 VAL B C 1
ATOM 2559 O O . VAL B 1 146 ? 1.056 21.881 28.857 1.00 28.08 143 VAL B O 1
ATOM 2563 N N . ARG B 1 147 ? 2.381 20.512 27.637 1.00 30.60 144 ARG B N 1
ATOM 2564 C CA . ARG B 1 147 ? 2.304 21.380 26.460 1.00 30.46 144 ARG B CA 1
ATOM 2565 C C . ARG B 1 147 ? 0.865 21.489 25.933 1.00 30.20 144 ARG B C 1
ATOM 2566 O O . ARG B 1 147 ? 0.406 22.587 25.583 1.00 30.00 144 ARG B O 1
ATOM 2574 N N . LEU B 1 148 ? 0.140 20.381 25.885 1.00 29.70 145 LEU B N 1
ATOM 2575 C CA . LEU B 1 148 ? -1.246 20.402 25.468 1.00 29.82 145 LEU B CA 1
ATOM 2576 C C . LEU B 1 148 ? -2.160 21.207 26.419 1.00 30.25 145 LEU B C 1
ATOM 2577 O O . LEU B 1 148 ? -3.005 21.984 25.956 1.00 30.33 145 LEU B O 1
ATOM 2582 N N . VAL B 1 149 ? -1.977 21.039 27.726 1.00 29.28 146 VAL B N 1
ATOM 2583 C CA . VAL B 1 149 ? -2.719 21.797 28.710 1.00 29.90 146 VAL B CA 1
ATOM 2584 C C . VAL B 1 149 ? -2.418 23.278 28.565 1.00 29.71 146 VAL B C 1
ATOM 2585 O O . VAL B 1 149 ? -3.353 24.081 28.530 1.00 28.70 146 VAL B O 1
ATOM 2589 N N . SER B 1 150 ? -1.140 23.621 28.395 1.00 29.91 147 SER B N 1
ATOM 2590 C CA . SER B 1 150 ? -0.721 24.989 28.108 1.00 30.77 147 SER B CA 1
ATOM 2591 C C . SER B 1 150 ? -1.410 25.636 26.887 1.00 31.45 147 SER B C 1
ATOM 2592 O O . SER B 1 150 ? -1.882 26.786 26.944 1.00 30.79 147 SER B O 1
ATOM 2595 N N . ALA B 1 151 ? -1.488 24.869 25.800 1.00 32.12 148 ALA B N 1
ATOM 2596 C CA . ALA B 1 151 ? -2.068 25.322 24.568 1.00 32.84 148 ALA B CA 1
ATOM 2597 C C . ALA B 1 151 ? -3.570 25.613 24.737 1.00 33.34 148 ALA B C 1
ATOM 2598 O O . ALA B 1 151 ? -4.035 26.642 24.238 1.00 34.37 148 ALA B O 1
ATOM 2600 N N . ILE B 1 152 ? -4.290 24.764 25.468 1.00 33.13 149 ILE B N 1
ATOM 2601 C CA . ILE B 1 152 ? -5.739 24.930 25.706 1.00 32.98 149 ILE B CA 1
ATOM 2602 C C . ILE B 1 152 ? -5.985 26.136 26.650 1.00 32.70 149 ILE B C 1
ATOM 2603 O O . ILE B 1 152 ? -6.840 26.964 26.386 1.00 31.48 149 ILE B O 1
ATOM 2608 N N . ASP B 1 153 ? -5.222 26.217 27.740 1.00 32.20 150 ASP B N 1
ATOM 2609 C CA . ASP B 1 153 ? -5.271 27.356 28.686 1.00 31.82 150 ASP B CA 1
ATOM 2610 C C . ASP B 1 153 ? -5.060 28.724 27.988 1.00 31.31 150 ASP B C 1
ATOM 2611 O O . ASP B 1 153 ? -5.789 29.686 28.214 1.00 30.34 150 ASP B O 1
ATOM 2616 N N . ASP B 1 154 ? -4.047 28.772 27.138 1.00 32.04 151 ASP B N 1
ATOM 2617 C CA . ASP B 1 154 ? -3.687 29.950 26.359 1.00 31.07 151 ASP B CA 1
ATOM 2618 C C . ASP B 1 154 ? -4.896 30.390 25.510 1.00 30.23 151 ASP B C 1
ATOM 2619 O O . ASP B 1 154 ? -5.303 31.540 25.565 1.00 28.46 151 ASP B O 1
ATOM 2624 N N . ALA B 1 155 ? -5.468 29.449 24.754 1.00 28.92 152 ALA B N 1
ATOM 2625 C CA . ALA B 1 155 ? -6.596 29.758 23.876 1.00 29.06 152 ALA B CA 1
ATOM 2626 C C . ALA B 1 155 ? -7.823 30.294 24.643 1.00 28.40 152 ALA B C 1
ATOM 2627 O O . ALA B 1 155 ? -8.429 31.299 24.227 1.00 29.28 152 ALA B O 1
ATOM 2629 N N . VAL B 1 156 ? -8.170 29.637 25.758 1.00 27.20 153 VAL B N 1
ATOM 2630 C CA . VAL B 1 156 ? -9.392 29.960 26.541 1.00 27.15 153 VAL B CA 1
ATOM 2631 C C . VAL B 1 156 ? -9.231 31.283 27.269 1.00 26.20 153 VAL B C 1
ATOM 2632 O O . VAL B 1 156 ? -10.116 32.126 27.246 1.00 25.95 153 VAL B O 1
ATOM 2644 N N . HIS B 1 158 ? -7.214 33.794 26.459 1.00 26.76 155 HIS B N 1
ATOM 2645 C CA . HIS B 1 158 ? -7.225 34.882 25.495 1.00 27.33 155 HIS B CA 1
ATOM 2646 C C . HIS B 1 158 ? -8.618 35.152 24.944 1.00 27.06 155 HIS B C 1
ATOM 2647 O O . HIS B 1 158 ? -8.926 36.282 24.641 1.00 25.80 155 HIS B O 1
ATOM 2654 N N . SER B 1 159 ? -9.446 34.112 24.826 1.00 26.57 156 SER B N 1
ATOM 2655 C CA . SER B 1 159 ? -10.831 34.263 24.427 1.00 26.97 156 SER B CA 1
ATOM 2656 C C . SER B 1 159 ? -11.600 35.133 25.454 1.00 27.04 156 SER B C 1
ATOM 2657 O O . SER B 1 159 ? -12.394 35.970 25.083 1.00 27.27 156 SER B O 1
ATOM 2660 N N . GLY B 1 160 ? -11.313 34.982 26.752 1.00 27.43 157 GLY B N 1
ATOM 2661 C CA . GLY B 1 160 ? -11.852 35.893 27.739 1.00 26.41 157 GLY B CA 1
ATOM 2662 C C . GLY B 1 160 ? -11.352 37.301 27.604 1.00 26.48 157 GLY B C 1
ATOM 2663 O O . GLY B 1 160 ? -12.096 38.273 27.740 1.00 26.31 157 GLY B O 1
ATOM 2664 N N . GLN B 1 161 ? -10.068 37.424 27.337 1.00 26.36 158 GLN B N 1
ATOM 2665 C CA . GLN B 1 161 ? -9.469 38.763 27.117 1.00 26.01 158 GLN B CA 1
ATOM 2666 C C . GLN B 1 161 ? -10.111 39.492 25.918 1.00 26.09 158 GLN B C 1
ATOM 2667 O O . GLN B 1 161 ? -10.373 40.696 25.997 1.00 25.79 158 GLN B O 1
ATOM 2673 N N . ALA B 1 162 ? -10.441 38.763 24.848 1.00 25.65 159 ALA B N 1
ATOM 2674 C CA . ALA B 1 162 ? -11.100 39.369 23.681 1.00 26.42 159 ALA B CA 1
ATOM 2675 C C . ALA B 1 162 ? -12.465 40.014 23.978 1.00 26.56 159 ALA B C 1
ATOM 2676 O O . ALA B 1 162 ? -12.804 41.070 23.426 1.00 26.06 159 ALA B O 1
ATOM 2678 N N . VAL B 1 163 ? -13.228 39.405 24.881 1.00 27.06 160 VAL B N 1
ATOM 2679 C CA . VAL B 1 163 ? -14.499 39.972 25.375 1.00 27.06 160 VAL B CA 1
ATOM 2680 C C . VAL B 1 163 ? -14.305 41.340 26.063 1.00 27.50 160 VAL B C 1
ATOM 2681 O O . VAL B 1 163 ? -15.111 42.280 25.875 1.00 27.36 160 VAL B O 1
ATOM 2685 N N . TYR B 1 164 ? -13.223 41.458 26.837 1.00 26.88 161 TYR B N 1
ATOM 2686 C CA . TYR B 1 164 ? -12.865 42.704 27.485 1.00 26.66 161 TYR B CA 1
ATOM 2687 C C . TYR B 1 164 ? -12.417 43.767 26.470 1.00 26.89 161 TYR B C 1
ATOM 2688 O O . TYR B 1 164 ? -12.910 44.887 26.498 1.00 25.99 161 TYR B O 1
ATOM 2697 N N . THR B 1 165 ? -11.536 43.403 25.546 1.00 27.65 162 THR B N 1
ATOM 2698 C CA . THR B 1 165 ? -11.186 44.295 24.450 1.00 27.93 162 THR B CA 1
ATOM 2699 C C . THR B 1 165 ? -12.424 44.766 23.650 1.00 28.22 162 THR B C 1
ATOM 2700 O O . THR B 1 165 ? -12.581 45.967 23.396 1.00 28.56 162 THR B O 1
ATOM 2704 N N . ARG B 1 166 ? -13.317 43.850 23.289 1.00 28.52 163 ARG B N 1
ATOM 2705 C CA . ARG B 1 166 ? -14.547 44.235 22.596 1.00 29.37 163 ARG B CA 1
ATOM 2706 C C . ARG B 1 166 ? -15.355 45.302 23.388 1.00 29.68 163 ARG B C 1
ATOM 2707 O O . ARG B 1 166 ? -15.809 46.307 22.819 1.00 28.29 163 ARG B O 1
ATOM 2715 N N . ARG B 1 167 ? -15.506 45.092 24.694 1.00 29.93 164 ARG B N 1
ATOM 2716 C CA . ARG B 1 167 ? -16.253 46.019 25.533 1.00 30.35 164 ARG B CA 1
ATOM 2717 C C . ARG B 1 167 ? -15.609 47.406 25.596 1.00 30.47 164 ARG B C 1
ATOM 2718 O O . ARG B 1 167 ? -16.324 48.416 25.650 1.00 29.99 164 ARG B O 1
ATOM 2726 N N . LEU B 1 168 ? -14.276 47.450 25.604 1.00 30.37 165 LEU B N 1
ATOM 2727 C CA . LEU B 1 168 ? -13.559 48.714 25.665 1.00 30.83 165 LEU B CA 1
ATOM 2728 C C . LEU B 1 168 ? -13.622 49.425 24.310 1.00 31.48 165 LEU B C 1
ATOM 2729 O O . LEU B 1 168 ? -13.620 50.651 24.266 1.00 30.75 165 LEU B O 1
ATOM 2734 N N . VAL B 1 169 ? -13.709 48.669 23.217 1.00 31.81 166 VAL B N 1
ATOM 2735 C CA . VAL B 1 169 ? -13.675 49.273 21.886 1.00 32.46 166 VAL B CA 1
ATOM 2736 C C . VAL B 1 169 ? -15.065 49.662 21.364 1.00 33.02 166 VAL B C 1
ATOM 2737 O O . VAL B 1 169 ? -15.207 50.722 20.778 1.00 32.65 166 VAL B O 1
ATOM 2741 N N . ILE B 1 170 ? -16.075 48.817 21.563 1.00 33.82 167 ILE B N 1
ATOM 2742 C CA . ILE B 1 170 ? -17.422 49.096 21.052 1.00 34.47 167 ILE B CA 1
ATOM 2743 C C . ILE B 1 170 ? -18.464 49.372 22.160 1.00 35.64 167 ILE B C 1
ATOM 2744 O O . ILE B 1 170 ? -19.607 49.737 21.864 1.00 35.69 167 ILE B O 1
ATOM 2749 N N . GLY B 1 171 ? -18.077 49.216 23.426 1.00 36.46 168 GLY B N 1
ATOM 2750 C CA . GLY B 1 171 ? -18.928 49.646 24.541 1.00 36.97 168 GLY B CA 1
ATOM 2751 C C . GLY B 1 171 ? -20.026 48.672 24.925 1.00 37.56 168 GLY B C 1
ATOM 2752 O O . GLY B 1 171 ? -20.900 49.001 25.727 1.00 36.68 168 GLY B O 1
ATOM 2753 N N . LYS B 1 172 ? -19.983 47.475 24.351 1.00 38.37 169 LYS B N 1
ATOM 2754 C CA . LYS B 1 172 ? -20.938 46.423 24.692 1.00 39.37 169 LYS B CA 1
ATOM 2755 C C . LYS B 1 172 ? -20.307 45.082 24.411 1.00 39.59 169 LYS B C 1
ATOM 2756 O O . LYS B 1 172 ? -19.173 45.056 23.943 1.00 39.66 169 LYS B O 1
#

B-factor: mean 34.92, std 7.83, range [20.31, 73.54]

Solvent-accessible surface area: 18217 Å² total

Secondary structure (DSSP, 8-state):
--TTHHHHHHHHHHHHHHHHHHT--HHHHT--BTTB--TTT--HHHHHHHHHHHHHTTS--HHHHT-HHHHH--SS---SS--PPPHHHHTT---S-HHHHHHHHHHHHHHHHHHHHH--GGGGG-EEE-SSSSPEEHHHHHHHHHHHH--HHHHHHHHHHHH--/--TTHHHHHHHHHHHHHHHHHHT--HHHHT--BTTB--TTT--HHHHHHHHHHHHHTTS--HHHHT-HHHHH--SS-TT--GGG--HHHHTT---S-HHHHHHHHHHHHHHHHHHHHH--GGGTT-EEE-SSSSPEEHHHHHHHHHHHH--HHHHHHHHHHHH--

Radius of gyration: 25.12 Å; Cα contacts (8 Å, |Δi|>4): 376; chains: 2; bounding box: 61×72×39 Å

Foldseek 3Di:
DAPCVVLLVLLVVLLVLLVVLLVVFLVLQLDFDQPQAGSLLLVVLLVLLQVLLCVVVVHDGCVPVVVLCVQQVFPDDDDPDDDDDGSVSRSRSGHPGPVSSSVSSVVSSVSLVVSSVPDDPVQQQAFPAVPDVNGDGNVNSNVVSSVSSNSSVSNVVSSCRRVVD/DAPLVVLLVLLVVLLVLLVVLLVVDLVLQLDFDQPQAGSLLLVVLLVLLQVLLCVVVVHDGCVPVVVLCVVQVFPADPPDDSVDDGSVRRSRRGHPDSVSSSVSSVVSSVSLVVSSVPDDPVQQQQFDAVVDVVTDGNVNSSVVSSVSSNSSVSNVVSSCRRVVD

Nearest PDB structures (foldseek):
  3cex-assembly1_A  TM=1.004E+00  e=4.497E-25  Enterococcus faecalis V583
  8f5v-assembly1_B  TM=9.290E-01  e=5.898E-11  Mycobacterium tuberculosis
  8fx9-assembly1_A-2  TM=9.226E-01  e=1.537E-10  Mycobacterium tuberculosis
  2p1a-assembly1_B  TM=7.129E-01  e=1.209E-01  Bacillus cereus ATCC 10987
  6o6l-assembly1_C  TM=7.066E-01  e=1.397E+00  Chloracidobacterium thermophilum B

CATH classification: 1.20.120.450

InterPro domains:
  IPR024775 Hercynine oxygenase, DinB-like domain [PF12867] (11-155)
  IPR034660 DinB/YfiT-like putative metalloenzymes [G3DSA:1.20.120.450] (1-169)
  IPR034660 DinB/YfiT-like putative metalloenzymes [SSF109854] (9-166)